Protein AF-A0A9N9BAH5-F1 (afdb_monomer_lite)

Structure (mmCIF, N/CA/C/O backbone):
data_AF-A0A9N9BAH5-F1
#
_entry.id   AF-A0A9N9BAH5-F1
#
loop_
_atom_site.group_PDB
_atom_site.id
_atom_site.type_symbol
_atom_site.label_atom_id
_atom_site.label_alt_id
_atom_site.label_comp_id
_atom_site.label_asym_id
_atom_site.label_entity_id
_atom_site.label_seq_id
_atom_site.pdbx_PDB_ins_code
_atom_site.Cartn_x
_atom_site.Cartn_y
_atom_site.Cartn_z
_atom_site.occupancy
_atom_site.B_iso_or_equiv
_atom_site.auth_seq_id
_atom_site.auth_comp_id
_atom_site.auth_asym_id
_atom_site.auth_atom_id
_atom_site.pdbx_PDB_model_num
ATOM 1 N N . MET A 1 1 ? 32.286 8.639 -42.125 1.00 46.50 1 MET A N 1
ATOM 2 C CA . MET A 1 1 ? 32.492 9.227 -40.780 1.00 46.50 1 MET A CA 1
ATOM 3 C C . MET A 1 1 ? 31.132 9.289 -40.067 1.00 46.50 1 MET A C 1
ATOM 5 O O . MET A 1 1 ? 30.867 10.228 -39.335 1.00 46.50 1 MET A O 1
ATOM 9 N N . ASP A 1 2 ? 30.278 8.267 -40.249 1.00 49.16 2 ASP A N 1
ATOM 10 C CA . ASP A 1 2 ? 28.808 8.408 -40.138 1.00 49.16 2 ASP A CA 1
ATOM 11 C C . ASP A 1 2 ? 28.156 7.455 -39.124 1.00 49.16 2 ASP A C 1
ATOM 13 O O . ASP A 1 2 ? 26.938 7.359 -39.051 1.00 49.16 2 ASP A O 1
ATOM 17 N N . ASN A 1 3 ? 28.950 6.750 -38.313 1.00 49.91 3 ASN A N 1
ATOM 18 C CA . ASN A 1 3 ? 28.416 5.784 -37.342 1.00 49.91 3 ASN A CA 1
ATOM 19 C C . ASN A 1 3 ? 27.921 6.426 -36.033 1.00 49.91 3 ASN A C 1
ATOM 21 O O . ASN A 1 3 ? 27.203 5.781 -35.276 1.00 49.91 3 ASN A O 1
ATOM 25 N N . ASN A 1 4 ? 28.291 7.678 -35.742 1.00 51.53 4 ASN A N 1
ATOM 26 C CA . ASN A 1 4 ? 27.942 8.322 -34.468 1.00 51.53 4 ASN A CA 1
ATOM 27 C C . ASN A 1 4 ? 26.564 9.001 -34.477 1.00 51.53 4 ASN A C 1
ATOM 29 O O . ASN A 1 4 ? 25.976 9.178 -33.412 1.00 51.53 4 ASN A O 1
ATOM 33 N N . THR A 1 5 ? 26.033 9.359 -35.646 1.00 51.12 5 THR A N 1
ATOM 34 C CA . THR A 1 5 ? 24.726 10.023 -35.812 1.00 51.12 5 THR A CA 1
ATOM 35 C C . THR A 1 5 ? 23.540 9.052 -35.756 1.00 51.12 5 THR A C 1
ATOM 37 O O . THR A 1 5 ? 22.449 9.439 -35.354 1.00 51.12 5 THR A O 1
ATOM 40 N N . ASP A 1 6 ? 23.745 7.776 -36.094 1.00 50.91 6 ASP A N 1
ATOM 41 C CA . ASP A 1 6 ? 22.677 6.759 -36.101 1.00 50.91 6 ASP A CA 1
ATOM 42 C C . ASP A 1 6 ? 22.466 6.110 -34.711 1.00 50.91 6 ASP A C 1
ATOM 44 O O . ASP A 1 6 ? 21.365 5.720 -34.319 1.00 50.91 6 ASP A O 1
ATOM 48 N N . VAL A 1 7 ? 23.528 6.061 -33.898 1.00 53.78 7 VAL A N 1
ATOM 49 C CA . VAL A 1 7 ? 23.472 5.612 -32.492 1.00 53.78 7 VAL A CA 1
ATOM 50 C C . VAL A 1 7 ? 22.849 6.684 -31.586 1.00 53.78 7 VAL A C 1
ATOM 52 O O . VAL A 1 7 ? 22.150 6.358 -30.625 1.00 53.78 7 VAL A O 1
ATOM 55 N N . THR A 1 8 ? 23.054 7.966 -31.902 1.00 51.06 8 THR A N 1
ATOM 56 C CA . THR A 1 8 ? 22.551 9.102 -31.108 1.00 51.06 8 THR A CA 1
ATOM 57 C C . THR A 1 8 ? 21.037 9.265 -31.210 1.00 51.06 8 THR A C 1
ATOM 59 O O . THR A 1 8 ? 20.391 9.400 -30.172 1.00 51.06 8 THR A O 1
ATOM 62 N N . ASN A 1 9 ? 20.463 9.152 -32.410 1.00 56.41 9 ASN A N 1
ATOM 63 C CA . ASN A 1 9 ? 19.010 9.238 -32.612 1.00 56.41 9 ASN A CA 1
ATOM 64 C C . ASN A 1 9 ? 18.263 8.071 -31.942 1.00 56.41 9 ASN A C 1
ATOM 66 O O . ASN A 1 9 ? 17.217 8.266 -31.323 1.00 56.41 9 ASN A O 1
ATOM 70 N N . ASN A 1 10 ? 18.855 6.871 -31.972 1.00 58.88 10 ASN A N 1
ATOM 71 C CA . ASN A 1 10 ? 18.321 5.714 -31.259 1.00 58.88 10 ASN A CA 1
ATOM 72 C C . ASN A 1 10 ? 18.328 5.936 -29.742 1.00 58.88 10 ASN A C 1
ATOM 74 O O . ASN A 1 10 ? 17.337 5.666 -29.080 1.00 58.88 10 ASN A O 1
ATOM 78 N N . CYS A 1 11 ? 19.390 6.480 -29.151 1.00 59.09 11 CYS A N 1
ATOM 79 C CA . CYS A 1 11 ? 19.415 6.655 -27.698 1.00 59.09 11 CYS A CA 1
ATOM 80 C C . CYS A 1 11 ? 18.365 7.675 -27.208 1.00 59.09 11 CYS A C 1
ATOM 82 O O . CYS A 1 11 ? 17.652 7.406 -26.241 1.00 59.09 11 CYS A O 1
ATOM 84 N N . THR A 1 12 ? 18.197 8.806 -27.906 1.00 57.16 12 THR A N 1
ATOM 85 C CA . THR A 1 12 ? 17.191 9.831 -27.570 1.00 57.16 12 THR A CA 1
ATOM 86 C C . THR A 1 12 ? 15.753 9.347 -27.741 1.00 57.16 12 THR A C 1
ATOM 88 O O . THR A 1 12 ? 14.925 9.605 -26.865 1.00 57.16 12 THR A O 1
ATOM 91 N N . ASP A 1 13 ? 15.452 8.603 -28.809 1.00 58.66 13 ASP A N 1
ATOM 92 C CA . ASP A 1 13 ? 14.108 8.059 -29.041 1.00 58.66 13 ASP A CA 1
ATOM 93 C C . ASP A 1 13 ? 13.777 6.931 -28.062 1.00 58.66 13 ASP A C 1
ATOM 95 O O . ASP A 1 13 ? 12.659 6.852 -27.546 1.00 58.66 13 ASP A O 1
ATOM 99 N N . TYR A 1 14 ? 14.767 6.106 -27.713 1.00 56.16 14 TYR A N 1
ATOM 100 C CA . TYR A 1 14 ? 14.603 5.045 -26.726 1.00 56.16 14 TYR A CA 1
ATOM 101 C C . TYR A 1 14 ? 14.417 5.627 -25.319 1.00 56.16 14 TYR A C 1
ATOM 103 O O . TYR A 1 14 ? 13.567 5.137 -24.574 1.00 56.16 14 TYR A O 1
ATOM 111 N N . LEU A 1 15 ? 15.144 6.691 -24.947 1.00 56.00 15 LEU A N 1
ATOM 112 C CA . LEU A 1 15 ? 14.960 7.359 -23.654 1.00 56.00 15 LEU A CA 1
ATOM 113 C C . LEU A 1 15 ? 13.613 8.087 -23.585 1.00 56.00 15 LEU A C 1
ATOM 115 O O . LEU A 1 15 ? 12.904 7.956 -22.593 1.00 56.00 15 LEU A O 1
ATOM 119 N N . SER A 1 16 ? 13.245 8.821 -24.638 1.00 55.84 16 SER A N 1
ATOM 120 C CA . SER A 1 16 ? 11.978 9.556 -24.754 1.00 55.84 16 SER A CA 1
ATOM 121 C C . SER A 1 16 ? 10.769 8.619 -24.651 1.00 55.84 16 SER A C 1
ATOM 123 O O . SER A 1 16 ? 9.869 8.835 -23.833 1.00 55.84 16 SER A O 1
ATOM 125 N N . SER A 1 17 ? 10.796 7.512 -25.400 1.00 56.16 17 SER A N 1
ATOM 126 C CA . SER A 1 17 ? 9.707 6.534 -25.452 1.00 56.16 17 SER A CA 1
ATOM 127 C C . SER A 1 17 ? 9.618 5.670 -24.185 1.00 56.16 17 SER A C 1
ATOM 129 O O . SER A 1 17 ? 8.518 5.394 -23.690 1.00 56.16 17 SER A O 1
ATOM 131 N N . ARG A 1 18 ? 10.763 5.296 -23.586 1.00 55.97 18 ARG A N 1
ATOM 132 C CA . ARG A 1 18 ? 10.817 4.552 -22.312 1.00 55.97 18 ARG A CA 1
ATOM 133 C C . ARG A 1 18 ? 10.395 5.404 -21.118 1.00 55.97 18 ARG A C 1
ATOM 135 O O . ARG A 1 18 ? 9.645 4.930 -20.267 1.00 55.97 18 ARG A O 1
ATOM 142 N N . LYS A 1 19 ? 10.829 6.666 -21.075 1.00 54.34 19 LYS A N 1
ATOM 143 C CA . LYS A 1 19 ? 10.516 7.617 -20.001 1.00 54.34 19 LYS A CA 1
ATOM 144 C C . LYS A 1 19 ? 9.048 8.033 -20.023 1.00 54.34 19 LYS A C 1
ATOM 146 O O . LYS A 1 19 ? 8.391 7.969 -18.993 1.00 54.34 19 LYS A O 1
ATOM 151 N N . SER A 1 20 ? 8.514 8.410 -21.186 1.00 51.53 20 SER A N 1
ATOM 152 C CA . SER A 1 20 ? 7.151 8.944 -21.283 1.00 51.53 20 SER A CA 1
ATOM 153 C C . SER A 1 20 ? 6.078 7.891 -21.003 1.00 51.53 20 SER A C 1
ATOM 155 O O . SER A 1 20 ? 5.186 8.142 -20.201 1.00 51.53 20 SER A O 1
ATOM 157 N N . SER A 1 21 ? 6.164 6.703 -21.611 1.00 48.31 21 SER A N 1
ATOM 158 C CA . SER A 1 21 ? 5.086 5.708 -21.517 1.00 48.31 21 SER A CA 1
ATOM 159 C C . SER A 1 21 ? 5.094 4.947 -20.189 1.00 48.31 21 SER A C 1
ATOM 161 O O . SER A 1 21 ? 4.032 4.707 -19.607 1.00 48.31 21 SER A O 1
ATOM 163 N N . LEU A 1 22 ? 6.281 4.603 -19.678 1.00 53.84 22 LEU A N 1
ATOM 164 C CA . LEU A 1 22 ? 6.383 3.783 -18.480 1.00 53.84 22 LEU A CA 1
ATOM 165 C C . LEU A 1 22 ? 6.219 4.582 -17.192 1.00 53.84 22 LEU A C 1
ATOM 167 O O . LEU A 1 22 ? 5.464 4.165 -16.317 1.00 53.84 22 LEU A O 1
ATOM 171 N N . GLN A 1 23 ? 6.886 5.735 -17.087 1.00 56.69 23 GLN A N 1
ATOM 172 C CA . GLN A 1 23 ? 6.781 6.553 -15.882 1.00 56.69 23 GLN A CA 1
ATOM 173 C C . GLN A 1 23 ? 5.373 7.121 -15.739 1.00 56.69 23 GLN A C 1
ATOM 175 O O . GLN A 1 23 ? 4.846 7.074 -14.640 1.00 56.69 23 GLN A O 1
ATOM 180 N N . MET A 1 24 ? 4.716 7.554 -16.825 1.00 55.59 24 MET A N 1
ATOM 181 C CA . MET A 1 24 ? 3.320 8.000 -16.730 1.00 55.59 24 MET A CA 1
ATOM 182 C C . MET A 1 24 ? 2.379 6.873 -16.321 1.00 55.59 24 MET A C 1
ATOM 184 O O . MET A 1 24 ? 1.530 7.092 -15.469 1.00 55.59 24 MET A O 1
ATOM 188 N N . SER A 1 25 ? 2.510 5.673 -16.891 1.00 59.28 25 SER A N 1
ATOM 189 C CA . SER A 1 25 ? 1.580 4.582 -16.568 1.00 59.28 25 SER A CA 1
ATOM 190 C C . SER A 1 25 ? 1.757 4.088 -15.131 1.00 59.28 25 SER A C 1
ATOM 192 O O . SER A 1 25 ? 0.768 3.858 -14.444 1.00 59.28 25 SER A O 1
ATOM 194 N N . ILE A 1 26 ? 3.000 3.966 -14.656 1.00 63.28 26 ILE A N 1
ATOM 195 C CA . ILE A 1 26 ? 3.287 3.565 -13.272 1.00 63.28 26 ILE A CA 1
ATOM 196 C C . ILE A 1 26 ? 2.857 4.669 -12.300 1.00 63.28 26 ILE A C 1
ATOM 198 O O . ILE A 1 26 ? 2.087 4.393 -11.386 1.00 63.28 26 ILE A O 1
ATOM 202 N N . PHE A 1 27 ? 3.232 5.924 -12.560 1.00 66.25 27 PHE A N 1
ATOM 203 C CA . PHE A 1 27 ? 2.865 7.066 -11.721 1.00 66.25 27 PHE A CA 1
ATOM 204 C C . PHE A 1 27 ? 1.348 7.270 -11.637 1.00 66.25 27 PHE A C 1
ATOM 206 O O . PHE A 1 27 ? 0.806 7.467 -10.554 1.00 66.25 27 PHE A O 1
ATOM 213 N N . VAL A 1 28 ? 0.629 7.187 -12.762 1.00 69.56 28 VAL A N 1
ATOM 214 C CA . VAL A 1 28 ? -0.837 7.320 -12.775 1.00 69.56 28 VAL A CA 1
ATOM 215 C C . VAL A 1 28 ? -1.487 6.204 -11.961 1.00 69.56 28 VAL A C 1
ATOM 217 O O . VAL A 1 28 ? -2.419 6.476 -11.206 1.00 69.56 28 VAL A O 1
ATOM 220 N N . MET A 1 29 ? -0.992 4.968 -12.069 1.00 67.44 29 MET A N 1
ATOM 221 C CA . MET A 1 29 ? -1.512 3.853 -11.277 1.00 67.44 29 MET A CA 1
ATOM 222 C C . MET A 1 29 ? -1.205 4.035 -9.787 1.00 67.44 29 MET A C 1
ATOM 224 O O . MET A 1 29 ? -2.100 3.857 -8.967 1.00 67.44 29 MET A O 1
ATOM 228 N N . GLU A 1 30 ? 0.009 4.449 -9.424 1.00 68.88 30 GLU A N 1
ATOM 229 C CA . GLU A 1 30 ? 0.393 4.737 -8.037 1.00 68.88 30 GLU A CA 1
ATOM 230 C C . GLU A 1 30 ? -0.453 5.858 -7.422 1.00 68.88 30 GLU A C 1
ATOM 232 O O . GLU A 1 30 ? -1.009 5.683 -6.338 1.00 68.88 30 GLU A O 1
ATOM 237 N N . VAL A 1 31 ? -0.636 6.976 -8.132 1.00 73.56 31 VAL A N 1
ATOM 238 C CA . VAL A 1 31 ? -1.501 8.086 -7.697 1.00 73.56 31 VAL A CA 1
ATOM 239 C C . VAL A 1 31 ? -2.949 7.623 -7.556 1.00 73.56 31 VAL A C 1
ATOM 241 O O . VAL A 1 31 ? -3.611 7.953 -6.573 1.00 73.56 31 VAL A O 1
ATOM 244 N N . PHE A 1 32 ? -3.449 6.823 -8.498 1.00 76.44 32 PHE A N 1
ATOM 245 C CA . PHE A 1 32 ? -4.795 6.261 -8.425 1.00 76.44 32 PHE A CA 1
ATOM 246 C C . PHE A 1 32 ? -4.972 5.349 -7.200 1.00 76.44 32 PHE A C 1
ATOM 248 O O . PHE A 1 32 ? -5.949 5.497 -6.462 1.00 76.44 32 PHE A O 1
ATOM 255 N N . PHE A 1 33 ? -4.012 4.459 -6.928 1.00 74.88 33 PHE A N 1
ATOM 256 C CA . PHE A 1 33 ? -4.024 3.612 -5.733 1.00 74.88 33 PHE A CA 1
ATOM 257 C C . PHE A 1 33 ? -3.939 4.430 -4.443 1.00 74.88 33 PHE A C 1
ATOM 259 O O . PHE A 1 33 ? -4.651 4.115 -3.491 1.00 74.88 33 PHE A O 1
ATOM 266 N N . LEU A 1 34 ? -3.141 5.501 -4.412 1.00 75.56 34 LEU A N 1
ATOM 267 C CA . LEU A 1 34 ? -3.076 6.416 -3.271 1.00 75.56 34 LEU A CA 1
ATOM 268 C C . LEU A 1 34 ? -4.413 7.129 -3.038 1.00 75.56 34 LEU A C 1
ATOM 270 O O . LEU A 1 34 ? -4.864 7.205 -1.899 1.00 75.56 34 LEU A O 1
ATOM 274 N 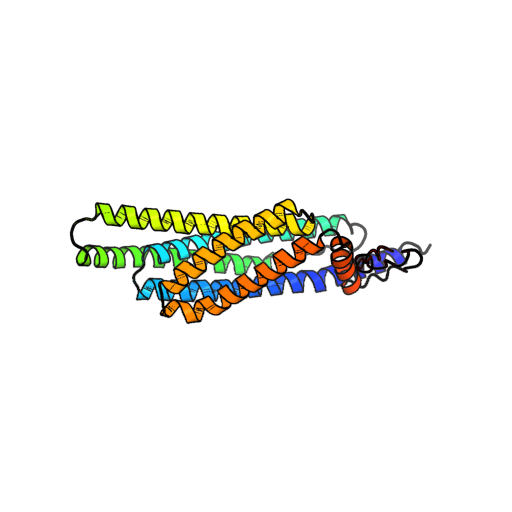N . ILE A 1 35 ? -5.087 7.600 -4.089 1.00 79.69 35 ILE A N 1
ATOM 275 C CA . ILE A 1 35 ? -6.412 8.231 -3.970 1.00 79.69 35 ILE A CA 1
ATOM 276 C C . ILE A 1 35 ? -7.438 7.235 -3.421 1.00 79.69 35 ILE A C 1
ATOM 278 O O . ILE A 1 35 ? -8.166 7.560 -2.482 1.00 79.69 35 ILE A O 1
ATOM 282 N N . LEU A 1 36 ? -7.480 6.015 -3.965 1.00 77.44 36 LEU A N 1
ATOM 283 C CA . LEU A 1 36 ? -8.353 4.959 -3.452 1.00 77.44 36 LEU A CA 1
ATOM 284 C C . LEU A 1 36 ? -8.047 4.666 -1.982 1.00 77.44 36 LEU A C 1
ATOM 286 O O . LEU A 1 36 ? -8.953 4.656 -1.156 1.00 77.44 36 LEU A O 1
ATOM 290 N N . TYR A 1 37 ? -6.773 4.515 -1.632 1.00 80.44 37 TYR A N 1
ATOM 291 C CA . TYR A 1 37 ? -6.341 4.292 -0.258 1.00 80.44 37 TYR A CA 1
ATOM 292 C C . TYR A 1 37 ? -6.782 5.415 0.695 1.00 80.44 37 TYR A C 1
ATOM 294 O O . TYR A 1 37 ? -7.258 5.137 1.793 1.00 80.44 37 TYR A O 1
ATOM 302 N N . GLN A 1 38 ? -6.721 6.679 0.276 1.00 83.19 38 GLN A N 1
ATOM 303 C CA . GLN A 1 38 ? -7.196 7.795 1.100 1.00 83.19 38 GLN A CA 1
ATOM 304 C C . GLN A 1 38 ? -8.720 7.773 1.289 1.00 83.19 38 GLN A C 1
ATOM 306 O O . GLN A 1 38 ? -9.217 7.991 2.396 1.00 83.19 38 GLN A O 1
ATOM 311 N N . ILE A 1 39 ? -9.481 7.433 0.242 1.00 78.50 39 ILE A N 1
ATOM 312 C CA . ILE A 1 39 ? -10.938 7.241 0.343 1.00 78.50 39 ILE A CA 1
ATOM 313 C C . ILE A 1 39 ? -11.259 6.077 1.291 1.00 78.50 39 ILE A C 1
ATOM 315 O O . ILE A 1 39 ? -12.190 6.177 2.096 1.00 78.50 39 ILE A O 1
ATOM 319 N N . PHE A 1 40 ? -10.492 4.983 1.233 1.00 79.75 40 PHE A N 1
ATOM 320 C CA . PHE A 1 40 ? -10.617 3.866 2.169 1.00 79.75 40 PHE A CA 1
ATOM 321 C C . PHE A 1 40 ? -10.456 4.336 3.613 1.00 79.75 40 PHE A C 1
ATOM 323 O O . PHE A 1 40 ? -11.342 4.138 4.444 1.00 79.75 40 PHE A O 1
ATOM 330 N N . GLN A 1 41 ? -9.323 4.974 3.904 1.00 82.56 41 GLN A N 1
ATOM 331 C CA . GLN A 1 41 ? -8.970 5.398 5.251 1.00 82.56 41 GLN A CA 1
ATOM 332 C C . GLN A 1 41 ? -9.955 6.418 5.803 1.00 82.56 41 GLN A C 1
ATOM 334 O O . GLN A 1 41 ? -10.280 6.360 6.986 1.00 82.56 41 GLN A O 1
ATOM 339 N N . PHE A 1 42 ? -10.473 7.315 4.962 1.00 81.25 42 PHE A N 1
ATOM 340 C CA . PHE A 1 42 ? -11.510 8.255 5.365 1.00 81.25 42 PHE A CA 1
ATOM 341 C C . PHE A 1 42 ? -12.796 7.536 5.796 1.00 81.25 42 PHE A C 1
ATOM 343 O O . PHE A 1 42 ? -13.328 7.813 6.871 1.00 81.25 42 PHE A O 1
ATOM 350 N N . ASN A 1 43 ? -13.263 6.557 5.015 1.00 77.31 43 ASN A N 1
ATOM 351 C CA . ASN A 1 43 ? -14.420 5.739 5.393 1.00 77.31 43 ASN A CA 1
ATOM 352 C C . ASN A 1 43 ? -14.157 4.933 6.673 1.00 77.31 43 ASN A C 1
ATOM 354 O O . ASN A 1 43 ? -15.026 4.849 7.544 1.00 77.31 43 ASN A O 1
ATOM 358 N N . PHE A 1 44 ? -12.948 4.384 6.814 1.00 78.69 44 PHE A N 1
ATOM 359 C CA . PHE A 1 44 ? -12.536 3.660 8.014 1.00 78.69 44 PHE A CA 1
ATOM 360 C C . PHE A 1 44 ? -12.533 4.570 9.248 1.00 78.69 44 PHE A C 1
ATOM 362 O O . PHE A 1 44 ? -13.045 4.191 10.301 1.00 78.69 44 PHE A O 1
ATOM 369 N N . ALA A 1 45 ? -12.042 5.802 9.099 1.00 81.88 45 ALA A N 1
ATOM 370 C CA . ALA A 1 45 ? -12.029 6.812 10.150 1.00 81.88 45 ALA A CA 1
ATOM 371 C C . ALA A 1 45 ? -13.446 7.225 10.559 1.00 81.88 45 ALA A C 1
ATOM 373 O O . ALA A 1 45 ? -13.736 7.287 11.752 1.00 81.88 45 ALA A O 1
ATOM 374 N N . LEU A 1 46 ? -14.351 7.449 9.600 1.00 78.50 46 LEU A N 1
ATOM 375 C CA . LEU A 1 46 ? -15.755 7.748 9.896 1.00 78.50 46 LEU A CA 1
ATOM 376 C C . LEU A 1 46 ? -16.421 6.610 10.674 1.00 78.50 46 LEU A C 1
ATOM 378 O O . LEU A 1 46 ? -17.065 6.862 11.691 1.00 78.50 46 LEU A O 1
ATOM 382 N N . ASN A 1 47 ? -16.220 5.362 10.246 1.00 76.75 47 ASN A N 1
ATOM 383 C CA . ASN A 1 47 ? -16.739 4.194 10.954 1.00 76.75 47 ASN A CA 1
ATOM 384 C C . ASN A 1 47 ? -16.182 4.095 12.384 1.00 76.75 47 ASN A C 1
ATOM 386 O O . ASN A 1 47 ? -16.932 3.820 13.322 1.00 76.75 47 ASN A O 1
ATOM 390 N N . ALA A 1 48 ? -14.887 4.358 12.561 1.00 79.31 48 ALA A N 1
ATOM 391 C CA . ALA A 1 48 ? -14.244 4.353 13.869 1.00 79.31 48 ALA A CA 1
ATOM 392 C C . ALA A 1 48 ? -14.784 5.463 14.786 1.00 79.31 48 ALA A C 1
ATOM 394 O O . ALA A 1 48 ? -15.001 5.227 15.973 1.00 79.31 48 ALA A O 1
ATOM 395 N N . ILE A 1 49 ? -15.055 6.655 14.245 1.00 80.94 49 ILE A N 1
ATOM 396 C CA . ILE A 1 49 ? -15.629 7.779 14.998 1.00 80.94 49 ILE A CA 1
ATOM 397 C C . ILE A 1 49 ? -17.077 7.482 15.406 1.00 80.94 49 ILE A C 1
ATOM 399 O O . ILE A 1 49 ? -17.420 7.648 16.577 1.00 80.94 49 ILE A O 1
ATOM 403 N N . VAL A 1 50 ? -17.918 7.020 14.473 1.00 76.94 50 VAL A N 1
ATOM 404 C CA . VAL A 1 50 ? -19.343 6.729 14.726 1.00 76.94 50 VAL A CA 1
ATOM 405 C C . VAL A 1 50 ? -19.503 5.633 15.777 1.00 76.94 50 VAL A C 1
ATOM 407 O O . VAL A 1 50 ? -20.280 5.790 16.718 1.00 76.94 50 VAL A O 1
ATOM 410 N N . ASN A 1 51 ? -18.727 4.555 15.657 1.00 72.31 51 ASN A N 1
ATOM 411 C CA . ASN A 1 51 ? -18.787 3.426 16.583 1.00 72.31 51 ASN A CA 1
ATOM 412 C C . ASN A 1 51 ? -17.875 3.585 17.810 1.00 72.31 51 ASN A C 1
ATOM 414 O O . ASN A 1 51 ? -17.823 2.694 18.654 1.00 72.31 51 ASN A O 1
ATOM 418 N N . GLN A 1 52 ? -17.173 4.717 17.932 1.00 79.00 52 GLN A N 1
ATOM 419 C CA . GLN A 1 52 ? -16.273 5.037 19.048 1.00 79.00 52 GLN A CA 1
ATOM 420 C C . GLN A 1 52 ? -15.123 4.022 19.231 1.00 79.00 52 GLN A C 1
ATOM 422 O O . GLN A 1 52 ? -14.643 3.798 20.343 1.00 79.00 52 GLN A O 1
ATOM 427 N N . TYR A 1 53 ? -14.640 3.425 18.138 1.00 79.00 53 TYR A N 1
ATOM 428 C CA . TYR A 1 53 ? -13.517 2.486 18.142 1.00 79.00 53 TYR A CA 1
ATOM 429 C C . TYR A 1 53 ? -12.172 3.223 18.190 1.00 79.00 53 TYR A C 1
ATOM 431 O O . TYR A 1 53 ? -11.525 3.455 17.168 1.00 79.00 53 TYR A O 1
ATOM 439 N N . VAL A 1 54 ? -11.716 3.557 19.400 1.00 79.69 54 VAL A N 1
ATOM 440 C CA . VAL A 1 54 ? -10.450 4.280 19.640 1.00 79.69 54 VAL A CA 1
ATOM 441 C C . VAL A 1 54 ? -9.239 3.562 19.027 1.00 79.69 54 VAL A C 1
ATOM 443 O O . VAL A 1 54 ? -8.404 4.198 18.386 1.00 79.69 54 VAL A O 1
ATOM 446 N N . THR A 1 55 ? -9.184 2.232 19.142 1.00 75.81 55 THR A N 1
ATOM 447 C CA . THR A 1 55 ? -8.136 1.385 18.548 1.00 75.81 55 THR A CA 1
ATOM 448 C C . THR A 1 55 ? -7.988 1.595 17.038 1.00 75.81 55 THR A C 1
ATOM 450 O O . THR A 1 55 ? -6.870 1.702 16.536 1.00 75.81 55 THR A O 1
ATOM 453 N N . GLN A 1 56 ? -9.103 1.709 16.309 1.00 80.06 56 GLN A N 1
ATOM 454 C CA . GLN A 1 56 ? -9.076 1.914 14.859 1.00 80.06 56 GLN A CA 1
ATOM 455 C C . GLN A 1 56 ? -8.554 3.311 14.501 1.00 80.06 56 GLN A C 1
ATOM 457 O O . GLN A 1 56 ? -7.771 3.443 13.565 1.00 80.06 56 GLN A O 1
ATOM 462 N N . ILE A 1 57 ? -8.912 4.341 15.275 1.00 84.31 57 ILE A N 1
ATOM 463 C CA . ILE A 1 57 ? -8.431 5.717 15.064 1.00 84.31 57 ILE A CA 1
ATOM 464 C C . ILE A 1 57 ? -6.902 5.788 15.206 1.00 84.31 57 ILE A C 1
ATOM 466 O O . ILE A 1 57 ? -6.229 6.378 14.359 1.00 84.31 57 ILE A O 1
ATOM 470 N N . ILE A 1 58 ? -6.344 5.151 16.242 1.00 84.56 58 ILE A N 1
ATOM 471 C CA . ILE A 1 58 ? -4.890 5.103 16.464 1.00 84.56 58 ILE A CA 1
ATOM 472 C C . ILE A 1 58 ? -4.196 4.356 15.319 1.00 84.56 58 ILE A C 1
ATOM 474 O O . ILE A 1 58 ? -3.201 4.844 14.784 1.00 84.56 58 ILE A O 1
ATOM 478 N N . ALA A 1 59 ? -4.742 3.212 14.894 1.00 84.06 59 ALA A N 1
ATOM 479 C CA . ALA A 1 59 ? -4.188 2.442 13.782 1.00 84.06 59 ALA A CA 1
ATOM 480 C C . ALA A 1 59 ? -4.146 3.257 12.475 1.00 84.06 59 ALA A C 1
ATOM 482 O O . ALA A 1 59 ? -3.129 3.251 11.783 1.00 84.06 59 ALA A O 1
ATOM 483 N N . ILE A 1 60 ? -5.201 4.019 12.159 1.00 87.44 60 ILE A N 1
ATOM 484 C CA . ILE A 1 60 ? -5.239 4.895 10.973 1.00 87.44 60 ILE A CA 1
ATOM 485 C C . ILE A 1 60 ? -4.150 5.967 11.042 1.00 87.44 60 ILE A C 1
ATOM 487 O O . ILE A 1 60 ? -3.460 6.206 10.051 1.00 87.44 60 ILE A O 1
ATOM 491 N N . ALA A 1 61 ? -3.970 6.602 12.203 1.00 90.06 61 ALA A N 1
ATOM 492 C CA . ALA A 1 61 ? -2.942 7.623 12.381 1.00 90.06 61 ALA A CA 1
ATOM 493 C C . ALA A 1 61 ? -1.528 7.059 12.167 1.00 90.06 61 ALA A C 1
ATOM 495 O O . ALA A 1 61 ? -0.721 7.673 11.468 1.00 90.06 61 ALA A O 1
ATOM 496 N N . VAL A 1 62 ? -1.247 5.867 12.704 1.00 88.69 62 VAL A N 1
ATOM 497 C CA . VAL A 1 62 ? 0.037 5.174 12.504 1.00 88.69 62 VAL A CA 1
ATOM 498 C C . VAL A 1 62 ? 0.250 4.827 11.030 1.00 88.69 62 VAL A C 1
ATOM 500 O O . VAL A 1 62 ? 1.318 5.106 10.487 1.00 88.69 62 VAL A O 1
ATOM 503 N N . MET A 1 63 ? -0.769 4.286 10.356 1.00 86.00 63 MET A N 1
ATOM 504 C CA . MET A 1 63 ? -0.690 3.942 8.932 1.00 86.00 63 MET A CA 1
ATOM 505 C C . MET A 1 63 ? -0.431 5.173 8.054 1.00 86.00 63 MET A C 1
ATOM 507 O O . MET A 1 63 ? 0.427 5.117 7.175 1.00 86.00 63 MET A O 1
ATOM 511 N N . ASN A 1 64 ? -1.085 6.306 8.332 1.00 88.81 64 ASN A N 1
ATOM 512 C CA . ASN A 1 64 ? -0.806 7.577 7.651 1.00 88.81 64 ASN A CA 1
ATOM 513 C C . ASN A 1 64 ? 0.637 8.048 7.851 1.00 88.81 64 ASN A C 1
ATOM 515 O O . ASN A 1 64 ? 1.262 8.537 6.909 1.00 88.81 64 ASN A O 1
ATOM 519 N N . GLY A 1 65 ? 1.188 7.856 9.051 1.00 89.31 65 GLY A N 1
ATOM 520 C CA . GLY A 1 65 ? 2.602 8.107 9.320 1.00 89.31 65 GLY A CA 1
ATOM 521 C C . GLY A 1 65 ? 3.521 7.237 8.458 1.00 89.31 65 GLY A C 1
ATOM 522 O O . GLY A 1 65 ? 4.417 7.762 7.801 1.00 89.31 65 GLY A O 1
ATOM 523 N N . ILE A 1 66 ? 3.270 5.925 8.401 1.00 88.38 66 ILE A N 1
ATOM 524 C CA . ILE A 1 66 ? 4.069 4.979 7.600 1.00 88.38 66 ILE A CA 1
ATOM 525 C C . ILE A 1 66 ? 4.014 5.334 6.110 1.00 88.38 66 ILE A C 1
ATOM 527 O O . ILE A 1 66 ? 5.056 5.388 5.460 1.00 88.38 66 ILE A O 1
ATOM 531 N N . VAL A 1 67 ? 2.826 5.621 5.570 1.00 85.50 67 VAL A N 1
ATOM 532 C CA . VAL A 1 67 ? 2.659 6.004 4.157 1.00 85.50 67 VAL A CA 1
ATOM 533 C C . VAL A 1 67 ? 3.393 7.308 3.852 1.00 85.50 67 VAL A C 1
ATOM 535 O O . VAL A 1 67 ? 4.079 7.405 2.835 1.00 85.50 67 VAL A O 1
ATOM 538 N N . SER A 1 68 ? 3.343 8.284 4.760 1.00 88.62 68 SER A N 1
ATOM 539 C CA . SER A 1 68 ? 4.116 9.515 4.598 1.00 88.62 68 SER A CA 1
ATOM 540 C C . SER A 1 68 ? 5.628 9.267 4.601 1.00 88.62 68 SER A C 1
ATOM 542 O O . SER A 1 68 ? 6.348 9.946 3.870 1.00 88.62 68 SER A O 1
ATOM 544 N N . LEU A 1 69 ? 6.122 8.315 5.401 1.00 88.62 69 LEU A N 1
ATOM 545 C CA . LEU A 1 69 ? 7.539 7.939 5.413 1.00 88.62 69 LEU A CA 1
ATOM 546 C C . LEU A 1 69 ? 7.940 7.184 4.141 1.00 88.62 69 LEU A C 1
ATOM 548 O O . LEU A 1 69 ? 9.034 7.398 3.621 1.00 88.62 69 LEU A O 1
ATOM 552 N N . TYR A 1 70 ? 7.047 6.349 3.605 1.00 84.38 70 TYR A N 1
ATOM 553 C CA . TYR A 1 70 ? 7.271 5.631 2.350 1.00 84.38 70 TYR A CA 1
ATOM 554 C C . TYR A 1 70 ? 7.523 6.585 1.171 1.00 84.38 70 TYR A C 1
ATOM 556 O O . TYR A 1 70 ? 8.358 6.295 0.315 1.00 84.38 70 TYR A O 1
ATOM 564 N N . GLY A 1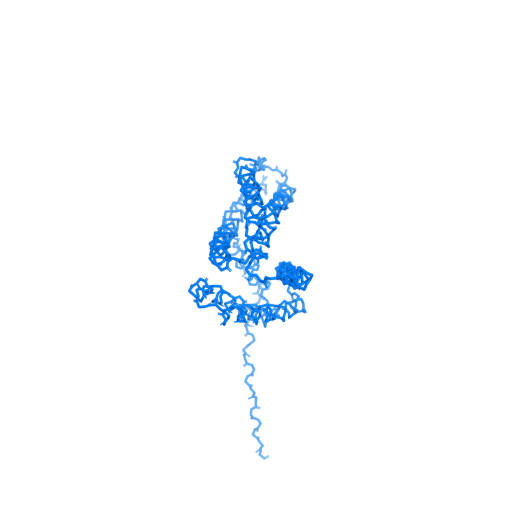 71 ? 6.911 7.775 1.179 1.00 84.12 71 GLY A N 1
ATOM 565 C CA . GLY A 1 71 ? 7.189 8.825 0.194 1.00 84.12 71 GLY A CA 1
ATOM 566 C C . GLY A 1 71 ? 8.673 9.216 0.091 1.00 84.12 71 GLY A C 1
ATOM 567 O O . GLY A 1 71 ? 9.165 9.480 -1.004 1.00 84.12 71 GLY A O 1
ATOM 568 N N . PHE A 1 72 ? 9.432 9.177 1.192 1.00 86.88 72 PHE A N 1
ATOM 569 C CA . PHE A 1 72 ? 10.877 9.446 1.154 1.00 86.88 72 PHE A CA 1
ATOM 570 C C . PHE A 1 72 ? 11.666 8.332 0.463 1.00 86.88 72 PHE A C 1
ATOM 572 O O . PHE A 1 72 ? 12.610 8.618 -0.274 1.00 86.88 72 PHE A O 1
ATOM 579 N N . ILE A 1 73 ? 11.279 7.072 0.682 1.00 86.69 73 ILE A N 1
ATOM 580 C CA . ILE A 1 73 ? 11.905 5.913 0.029 1.00 86.69 73 ILE A CA 1
ATOM 581 C C . ILE A 1 73 ? 11.709 6.015 -1.485 1.00 86.69 73 ILE A C 1
ATOM 583 O O . ILE A 1 73 ? 12.664 5.837 -2.239 1.00 86.69 73 ILE A O 1
ATOM 587 N N . HIS A 1 74 ? 10.507 6.403 -1.916 1.00 80.88 74 HIS A N 1
ATOM 588 C CA . HIS A 1 74 ? 10.183 6.581 -3.327 1.00 80.88 74 HIS A CA 1
ATOM 589 C C . HIS A 1 74 ? 11.093 7.612 -4.023 1.00 80.88 74 HIS A C 1
ATOM 591 O O . HIS A 1 74 ? 11.608 7.338 -5.104 1.00 80.88 74 HIS A O 1
ATOM 597 N N . ILE A 1 75 ? 11.399 8.754 -3.385 1.00 82.19 75 ILE A N 1
ATOM 598 C CA . ILE A 1 75 ? 12.362 9.729 -3.943 1.00 82.19 75 ILE A CA 1
ATOM 599 C C . ILE A 1 75 ? 13.734 9.080 -4.180 1.00 82.19 75 ILE A C 1
ATOM 601 O O . ILE A 1 75 ? 14.365 9.323 -5.210 1.00 82.19 75 ILE A O 1
ATOM 605 N N . VAL A 1 76 ? 14.223 8.282 -3.226 1.00 84.06 76 VAL A N 1
ATOM 606 C CA . VAL A 1 76 ? 15.542 7.639 -3.330 1.00 84.06 76 VAL A CA 1
ATOM 607 C C . VAL A 1 76 ? 15.568 6.627 -4.475 1.00 84.06 76 VAL A C 1
ATOM 609 O O . VAL A 1 76 ? 16.544 6.588 -5.226 1.00 84.06 76 VAL A O 1
ATOM 612 N N . GLU A 1 77 ? 14.502 5.844 -4.641 1.00 80.12 77 GLU A N 1
ATOM 613 C CA . GLU A 1 77 ? 14.375 4.887 -5.744 1.00 80.12 77 GLU A CA 1
ATOM 614 C C . GLU A 1 77 ? 14.329 5.590 -7.104 1.00 80.12 77 GLU A C 1
ATOM 616 O O . GLU A 1 77 ? 15.078 5.217 -8.009 1.00 80.12 77 GLU A O 1
ATOM 621 N N . VAL A 1 78 ? 13.539 6.662 -7.230 1.00 74.94 78 VAL A N 1
ATOM 622 C CA . VAL A 1 78 ? 13.481 7.472 -8.456 1.00 74.94 78 VAL A CA 1
ATOM 623 C C . VAL A 1 78 ? 14.845 8.080 -8.770 1.00 74.94 78 VAL A C 1
ATOM 625 O O . VAL A 1 78 ? 15.292 8.018 -9.915 1.00 74.94 78 VAL A O 1
ATOM 628 N N . LYS A 1 79 ? 15.543 8.623 -7.765 1.00 78.62 79 LYS A N 1
ATOM 629 C CA . LYS A 1 79 ? 16.882 9.193 -7.948 1.00 78.62 79 LYS A CA 1
ATOM 630 C C . LYS A 1 79 ? 17.865 8.145 -8.462 1.00 78.62 79 LYS A C 1
ATOM 632 O O . LYS A 1 79 ? 18.541 8.388 -9.455 1.00 78.62 79 LYS A O 1
ATOM 637 N N . ARG A 1 80 ? 17.899 6.968 -7.832 1.00 80.62 80 ARG A N 1
ATOM 638 C CA . ARG A 1 80 ? 18.766 5.864 -8.255 1.00 80.62 80 ARG A CA 1
ATOM 639 C C . ARG A 1 80 ? 18.477 5.438 -9.693 1.00 80.62 80 ARG A C 1
ATOM 641 O O . ARG A 1 80 ? 19.409 5.217 -10.457 1.00 80.62 80 ARG A O 1
ATOM 648 N N . LEU A 1 81 ? 17.201 5.363 -10.069 1.00 72.56 81 LEU A N 1
ATOM 649 C CA . LEU A 1 81 ? 16.798 5.013 -11.428 1.00 72.56 81 LEU A CA 1
ATOM 650 C C . LEU A 1 81 ? 17.260 6.064 -12.452 1.00 72.56 81 LEU A C 1
ATOM 652 O O . LEU A 1 81 ? 17.671 5.708 -13.559 1.00 72.56 81 LEU A O 1
ATOM 656 N N . VAL A 1 82 ? 17.202 7.353 -12.100 1.00 71.88 82 VAL A N 1
ATOM 657 C CA . VAL A 1 82 ? 17.719 8.428 -12.959 1.00 71.88 82 VAL A CA 1
ATOM 658 C C . VAL A 1 82 ? 19.239 8.351 -13.085 1.00 71.88 82 VAL A C 1
ATOM 660 O O . VAL A 1 82 ? 19.741 8.442 -14.203 1.00 71.88 82 VAL A O 1
ATOM 663 N N . ASP A 1 83 ? 19.955 8.146 -11.980 1.00 75.06 83 ASP A N 1
ATOM 664 C CA . ASP A 1 83 ? 21.418 8.045 -11.974 1.00 75.06 83 ASP A CA 1
ATOM 665 C C . ASP A 1 83 ? 21.887 6.856 -12.839 1.00 75.06 83 ASP A C 1
ATOM 667 O O . ASP A 1 83 ? 22.696 7.039 -13.747 1.00 75.06 83 ASP A O 1
ATOM 671 N N . GLU A 1 84 ? 21.275 5.673 -12.678 1.00 70.69 84 GLU A N 1
ATOM 672 C CA . GLU A 1 84 ? 21.544 4.491 -13.519 1.00 70.69 84 GLU A CA 1
ATOM 673 C C . GLU A 1 84 ? 21.253 4.754 -15.011 1.00 70.69 84 GLU A C 1
ATOM 675 O O . GLU A 1 84 ? 21.925 4.219 -15.893 1.00 70.69 84 GLU A O 1
ATOM 680 N N . THR A 1 85 ? 20.265 5.598 -15.318 1.00 66.06 85 THR A N 1
ATOM 681 C CA . THR A 1 85 ? 19.928 5.962 -16.703 1.00 66.06 85 THR A CA 1
ATOM 682 C C . THR A 1 85 ? 20.946 6.936 -17.307 1.00 66.06 85 THR A C 1
ATOM 684 O O . THR A 1 85 ? 21.300 6.802 -18.482 1.00 66.06 85 THR A O 1
ATOM 687 N N . ASN A 1 86 ? 21.428 7.899 -16.518 1.00 67.88 86 ASN A N 1
ATOM 688 C CA . ASN A 1 86 ? 22.445 8.865 -16.938 1.00 67.88 86 ASN A CA 1
ATOM 689 C C . ASN A 1 86 ? 23.789 8.178 -17.224 1.00 67.88 86 ASN A C 1
ATOM 691 O O . ASN A 1 86 ? 24.441 8.509 -18.216 1.00 67.88 86 ASN A O 1
ATOM 695 N N . ASP A 1 87 ? 24.158 7.174 -16.424 1.00 69.50 87 ASP A N 1
ATOM 696 C CA . ASP A 1 87 ? 25.390 6.405 -16.619 1.00 69.50 87 ASP A CA 1
ATOM 697 C C . ASP A 1 87 ? 25.396 5.629 -17.945 1.00 69.50 87 ASP A C 1
ATOM 699 O O . ASP A 1 87 ? 26.432 5.544 -18.599 1.00 69.50 87 ASP A O 1
ATOM 703 N N . ILE A 1 88 ? 24.246 5.115 -18.396 1.00 66.88 88 ILE A N 1
ATOM 704 C CA . ILE A 1 88 ? 24.131 4.364 -19.661 1.00 66.88 88 ILE A CA 1
ATOM 705 C C . ILE A 1 88 ? 24.240 5.286 -20.891 1.00 66.88 88 ILE A C 1
ATOM 707 O O . ILE A 1 88 ? 24.673 4.848 -21.957 1.00 66.88 88 ILE A O 1
ATOM 711 N N . CYS A 1 89 ? 23.866 6.563 -20.763 1.00 63.69 89 CYS A N 1
ATOM 712 C CA . CYS A 1 89 ? 23.738 7.506 -21.884 1.00 63.69 89 CYS A CA 1
ATOM 713 C C . CYS A 1 89 ? 24.785 8.632 -21.850 1.00 63.69 89 CYS A C 1
ATOM 715 O O . CYS A 1 89 ? 24.532 9.737 -22.337 1.00 63.69 89 CYS A O 1
ATOM 717 N N . THR A 1 90 ? 25.962 8.349 -21.288 1.00 55.72 90 THR A N 1
ATOM 718 C CA . THR A 1 90 ? 26.995 9.319 -20.878 1.00 55.72 90 THR A CA 1
ATOM 719 C C . THR A 1 90 ? 27.529 10.230 -21.989 1.00 55.72 90 THR A C 1
ATOM 721 O O . THR A 1 90 ? 28.230 11.194 -21.690 1.00 55.72 90 THR A O 1
ATOM 724 N N . SER A 1 91 ? 27.264 9.957 -23.271 1.00 49.91 91 SER A N 1
ATOM 725 C CA . SER A 1 91 ? 28.010 10.606 -24.349 1.00 49.91 91 SER A CA 1
ATOM 726 C C . SER A 1 91 ? 27.422 11.896 -24.916 1.00 49.91 91 SER A C 1
ATOM 728 O O . SER A 1 91 ? 28.198 12.594 -25.559 1.00 49.91 91 SER A O 1
ATOM 730 N N . GLN A 1 92 ? 26.140 12.262 -24.739 1.00 48.50 92 GLN A N 1
ATOM 731 C CA . GLN A 1 92 ? 25.670 13.527 -25.358 1.00 48.50 92 GLN A CA 1
ATOM 732 C C . GLN A 1 92 ? 24.299 14.103 -24.968 1.00 48.50 92 GLN A C 1
ATOM 734 O O . GLN A 1 92 ? 23.956 15.170 -25.479 1.00 48.50 92 GLN A O 1
ATOM 739 N N . ILE A 1 93 ? 23.509 13.481 -24.085 1.00 51.72 93 ILE A N 1
ATOM 740 C CA . ILE A 1 93 ? 22.227 14.077 -23.670 1.00 51.72 93 ILE A CA 1
ATOM 741 C C . ILE A 1 93 ? 22.482 14.979 -22.461 1.00 51.72 93 ILE A C 1
ATOM 743 O O . ILE A 1 93 ? 22.929 14.522 -21.412 1.00 51.72 93 ILE A O 1
ATOM 747 N N . THR A 1 94 ? 22.218 16.275 -22.631 1.00 46.56 94 THR A N 1
ATOM 748 C CA . THR A 1 94 ? 22.206 17.280 -21.565 1.00 46.56 94 THR A CA 1
ATOM 749 C C . THR A 1 94 ? 21.492 16.738 -20.333 1.00 46.56 94 THR A C 1
ATOM 751 O O . THR A 1 94 ? 20.336 16.334 -20.444 1.00 46.56 94 THR A O 1
ATOM 754 N N . ASN A 1 95 ? 22.200 16.731 -19.194 1.00 49.16 95 ASN A N 1
ATOM 755 C CA . ASN A 1 95 ? 21.734 16.377 -17.850 1.00 49.16 95 ASN A CA 1
ATOM 756 C C . ASN A 1 95 ? 20.208 16.290 -17.766 1.00 49.16 95 ASN A C 1
ATOM 758 O O . ASN A 1 95 ? 19.536 17.324 -17.702 1.00 49.16 95 ASN A O 1
ATOM 762 N N . LEU A 1 96 ? 19.655 15.072 -17.761 1.00 51.12 96 LEU A N 1
ATOM 763 C CA . LEU A 1 96 ? 18.283 14.891 -17.311 1.00 51.12 96 LEU A CA 1
ATOM 764 C C . LEU A 1 96 ? 18.266 15.385 -15.865 1.00 51.12 96 LEU A C 1
ATOM 766 O O . LEU A 1 96 ? 18.746 14.702 -14.967 1.00 51.12 96 LEU A O 1
ATOM 770 N N . THR A 1 97 ? 17.763 16.595 -15.651 1.00 55.16 97 THR A N 1
ATOM 771 C CA . THR A 1 97 ? 17.489 17.156 -14.334 1.00 55.16 97 THR A CA 1
ATOM 772 C C . THR A 1 97 ? 16.027 16.853 -14.029 1.00 55.16 97 THR A C 1
ATOM 774 O O . THR A 1 97 ? 15.140 17.646 -14.350 1.00 55.16 97 THR A O 1
ATOM 777 N N . PRO A 1 98 ? 15.703 15.658 -13.500 1.00 57.72 98 PRO A N 1
ATOM 778 C CA . PRO A 1 98 ? 14.346 15.397 -13.049 1.00 57.72 98 PRO A CA 1
ATOM 779 C C . PRO A 1 98 ? 13.976 16.446 -11.997 1.00 57.72 98 PRO A C 1
ATOM 781 O O . PRO A 1 98 ? 14.677 16.645 -11.005 1.00 57.72 98 PRO A O 1
ATOM 784 N N . ASN A 1 99 ? 12.863 17.138 -12.215 1.00 65.50 99 ASN A N 1
ATOM 785 C CA . ASN A 1 99 ? 12.391 18.169 -11.300 1.00 65.50 99 ASN A CA 1
ATOM 786 C C . ASN A 1 99 ? 11.605 17.551 -10.124 1.00 65.50 99 ASN A C 1
ATOM 788 O O . ASN A 1 99 ? 10.530 18.027 -9.766 1.00 65.50 99 ASN A O 1
ATOM 792 N N . TYR A 1 100 ? 12.133 16.470 -9.532 1.00 68.38 100 TYR A N 1
ATOM 793 C CA . TYR A 1 100 ? 11.522 15.791 -8.379 1.00 68.38 100 TYR A CA 1
ATOM 794 C C . TYR A 1 100 ? 11.470 16.712 -7.150 1.00 68.38 100 TYR A C 1
ATOM 796 O O . TYR A 1 100 ? 10.581 16.609 -6.310 1.00 68.38 100 TYR A O 1
ATOM 804 N N . VAL A 1 101 ? 12.390 17.681 -7.069 1.00 69.56 101 VAL A N 1
ATOM 805 C CA . VAL A 1 101 ? 12.433 18.674 -5.986 1.00 69.56 101 VAL A CA 1
ATOM 806 C C . VAL A 1 101 ? 11.236 19.625 -6.041 1.00 69.56 101 VAL A C 1
ATOM 808 O O . VAL A 1 101 ? 10.731 20.016 -4.994 1.00 69.56 101 VAL A O 1
ATOM 811 N N . SER A 1 102 ? 10.761 20.004 -7.231 1.00 73.50 102 SER A N 1
ATOM 812 C CA . SER A 1 102 ? 9.648 20.954 -7.344 1.00 73.50 102 SER A CA 1
ATOM 813 C C . SER A 1 102 ? 8.272 20.293 -7.305 1.00 73.50 102 SER A C 1
ATOM 815 O O . SER A 1 102 ? 7.306 20.991 -7.005 1.00 73.50 102 SER A O 1
ATOM 817 N N . LEU A 1 103 ? 8.161 19.003 -7.639 1.00 70.88 103 LEU A N 1
ATOM 818 C CA . LEU A 1 103 ? 6.868 18.317 -7.749 1.00 70.88 103 LEU A CA 1
ATOM 819 C C . LEU A 1 103 ? 6.615 17.341 -6.590 1.00 70.88 103 LEU A C 1
ATOM 821 O O . LEU A 1 103 ? 5.591 17.449 -5.917 1.00 70.88 103 LEU A O 1
ATOM 825 N N . ASP A 1 104 ? 7.559 16.440 -6.310 1.00 77.56 104 ASP A N 1
ATOM 826 C CA . ASP A 1 104 ? 7.342 15.328 -5.371 1.00 77.56 104 ASP A CA 1
ATOM 827 C C . ASP A 1 104 ? 7.570 15.753 -3.915 1.00 77.56 104 ASP A C 1
ATOM 829 O O . ASP A 1 104 ? 6.851 15.347 -2.999 1.00 77.56 104 ASP A O 1
ATOM 833 N N . LEU A 1 105 ? 8.558 16.621 -3.689 1.00 83.25 105 LEU A N 1
ATOM 834 C CA . LEU A 1 105 ? 8.932 17.071 -2.349 1.00 83.25 105 LEU A CA 1
ATOM 835 C C . LEU A 1 105 ? 7.825 17.894 -1.654 1.00 83.25 105 LEU A C 1
ATOM 837 O O . LEU A 1 105 ? 7.535 17.599 -0.492 1.00 83.25 105 LEU A O 1
ATOM 841 N N . PRO A 1 106 ? 7.132 18.849 -2.315 1.00 86.44 106 PRO A N 1
ATOM 842 C CA . PRO A 1 106 ? 5.980 19.525 -1.714 1.00 86.44 106 PRO A CA 1
ATOM 843 C C . PRO A 1 106 ? 4.850 18.563 -1.337 1.00 86.44 106 PRO A C 1
ATOM 845 O O . PRO A 1 106 ? 4.240 18.725 -0.280 1.00 86.44 106 PRO A O 1
ATOM 848 N N . PHE A 1 107 ? 4.595 17.542 -2.163 1.00 83.25 107 PHE A N 1
ATOM 849 C CA . PHE A 1 107 ? 3.567 16.538 -1.892 1.00 83.25 107 PHE A CA 1
ATOM 850 C C . PHE A 1 107 ? 3.888 15.726 -0.630 1.00 83.25 107 PHE A C 1
ATOM 852 O O . PHE A 1 107 ? 3.027 15.567 0.236 1.00 83.25 107 PHE A O 1
ATOM 859 N N . ILE A 1 108 ? 5.139 15.289 -0.467 1.00 87.56 108 ILE A N 1
ATOM 860 C CA . ILE A 1 108 ? 5.579 14.530 0.715 1.00 87.56 108 ILE A CA 1
ATOM 861 C C . ILE A 1 108 ? 5.538 15.388 1.981 1.00 87.56 108 ILE A C 1
ATOM 863 O O . ILE A 1 108 ? 5.056 14.924 3.013 1.00 87.56 108 ILE A O 1
ATOM 867 N N . ILE A 1 109 ? 5.975 16.650 1.911 1.00 90.06 109 ILE A N 1
ATOM 868 C CA . ILE A 1 109 ? 5.883 17.580 3.049 1.00 90.06 109 ILE A CA 1
ATOM 869 C C . ILE A 1 109 ? 4.420 17.791 3.447 1.00 90.06 109 ILE A C 1
ATOM 871 O O . ILE A 1 109 ? 4.084 17.733 4.631 1.00 90.06 109 ILE A O 1
ATOM 875 N N . CYS A 1 110 ? 3.539 17.995 2.467 1.00 89.25 110 CYS A N 1
ATOM 876 C CA . CYS A 1 110 ? 2.112 18.169 2.706 1.00 89.25 110 CYS A CA 1
ATOM 877 C C . CYS A 1 110 ? 1.500 16.916 3.355 1.00 89.25 110 CYS A C 1
ATOM 879 O O . CYS A 1 110 ? 0.822 17.017 4.379 1.00 89.25 110 CYS A O 1
ATOM 881 N N . SER A 1 111 ? 1.822 15.727 2.834 1.00 87.38 111 SER A N 1
ATOM 882 C CA . SER A 1 111 ? 1.418 14.441 3.413 1.00 87.38 111 SER A CA 1
ATOM 883 C C . SER A 1 111 ? 1.903 14.278 4.857 1.00 87.38 111 SER A C 1
ATOM 885 O O . SER A 1 111 ? 1.147 13.814 5.709 1.00 87.38 111 SER A O 1
ATOM 887 N N . LEU A 1 112 ? 3.132 14.700 5.164 1.00 91.44 112 LEU A N 1
ATOM 888 C CA . LEU A 1 112 ? 3.695 14.617 6.511 1.00 91.44 112 LEU A CA 1
ATOM 889 C C . LEU A 1 112 ? 2.966 15.542 7.489 1.00 91.44 112 LEU A C 1
ATOM 891 O O . LEU A 1 112 ? 2.655 15.138 8.611 1.00 91.44 112 LEU A O 1
ATOM 895 N N . MET A 1 113 ? 2.641 16.763 7.059 1.00 92.94 113 MET A N 1
ATOM 896 C CA . MET A 1 113 ? 1.837 17.695 7.854 1.00 92.94 113 MET A CA 1
ATOM 897 C C . MET A 1 113 ? 0.441 17.133 8.134 1.00 92.94 113 MET A C 1
ATOM 899 O O . MET A 1 113 ? -0.029 17.203 9.271 1.00 92.94 113 MET A O 1
ATOM 903 N N . PHE A 1 114 ? -0.207 16.533 7.132 1.00 88.94 114 PHE A N 1
ATOM 904 C CA . PHE A 1 114 ? -1.503 15.880 7.316 1.00 88.94 114 PHE A CA 1
ATOM 905 C C . PHE A 1 114 ? -1.420 14.667 8.244 1.00 88.94 114 PHE A C 1
ATOM 907 O O . PHE A 1 114 ? -2.278 14.517 9.113 1.00 88.94 114 PHE A O 1
ATOM 914 N N . ALA A 1 115 ? -0.380 13.839 8.128 1.00 91.38 115 ALA A N 1
ATOM 915 C CA . ALA A 1 115 ? -0.157 12.716 9.033 1.00 91.38 115 ALA A CA 1
ATOM 916 C C . ALA A 1 115 ? 0.041 13.188 10.485 1.00 91.38 115 ALA A C 1
ATOM 918 O O . ALA A 1 115 ? -0.556 12.622 11.400 1.00 91.38 115 ALA A O 1
ATOM 919 N N . ALA A 1 116 ? 0.802 14.266 10.702 1.00 93.19 116 ALA A N 1
ATOM 920 C CA . ALA A 1 116 ? 0.988 14.864 12.024 1.00 93.19 116 ALA A CA 1
ATOM 921 C C . ALA A 1 116 ? -0.320 15.441 12.594 1.00 93.19 116 ALA A C 1
ATOM 923 O O . ALA A 1 116 ? -0.649 15.195 13.756 1.00 93.19 116 ALA A O 1
ATOM 924 N N . ALA A 1 117 ? -1.101 16.156 11.776 1.00 91.69 117 ALA A N 1
ATOM 925 C CA . ALA A 1 117 ? -2.411 16.671 12.171 1.00 91.69 117 ALA A CA 1
ATOM 926 C C . ALA A 1 117 ? -3.377 15.532 1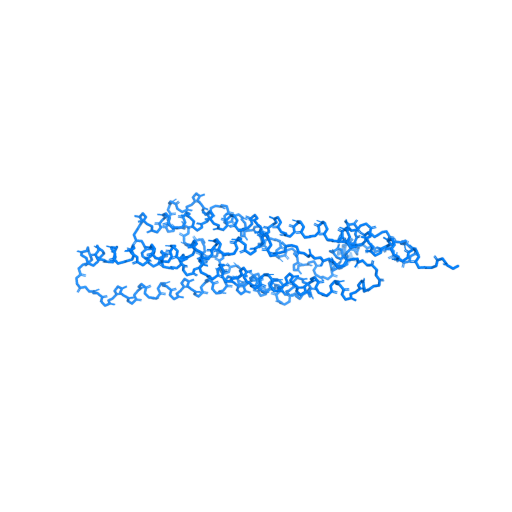2.536 1.00 91.69 117 ALA A C 1
ATOM 928 O O . ALA A 1 117 ? -4.029 15.582 13.578 1.00 91.69 117 ALA A O 1
ATOM 929 N N . MET A 1 118 ? -3.417 14.470 11.727 1.00 88.12 118 MET A N 1
ATOM 930 C CA . MET A 1 118 ? -4.201 13.265 12.009 1.00 88.12 118 MET A CA 1
ATOM 931 C C . MET A 1 118 ? -3.747 12.571 13.293 1.00 88.12 118 MET A C 1
ATOM 933 O O . MET A 1 118 ? -4.594 12.158 14.079 1.00 88.12 118 MET A O 1
ATOM 937 N N . GLY A 1 119 ? -2.440 12.489 13.549 1.00 90.19 119 GLY A N 1
ATOM 938 C CA . GLY A 1 119 ? -1.895 11.969 14.804 1.00 90.19 119 GLY A CA 1
ATOM 939 C C . GLY A 1 119 ? -2.326 12.792 16.019 1.00 90.19 119 GLY A C 1
ATOM 940 O O . GLY A 1 119 ? -2.762 12.231 17.024 1.00 90.19 119 GLY A O 1
ATOM 941 N N . TYR A 1 120 ? -2.290 14.122 15.911 1.00 92.75 120 TYR A N 1
ATOM 942 C CA . TYR A 1 120 ? -2.778 15.017 16.961 1.00 92.75 120 TYR A CA 1
ATOM 943 C C . TYR A 1 120 ? -4.281 14.842 17.216 1.00 92.75 120 TYR A C 1
ATOM 945 O O . TYR A 1 120 ? -4.706 14.726 18.369 1.00 92.75 120 TYR A O 1
ATOM 953 N N . PHE A 1 121 ? -5.095 14.781 16.157 1.00 87.06 121 PHE A N 1
ATOM 954 C CA . PHE A 1 121 ? -6.527 14.528 16.296 1.00 87.06 121 PHE A CA 1
ATOM 955 C C . PHE A 1 121 ? -6.801 13.152 16.894 1.00 87.06 121 PHE A C 1
ATOM 957 O O . PHE A 1 121 ? -7.624 13.058 17.799 1.00 87.06 121 PHE A O 1
ATOM 964 N N . ALA A 1 122 ? -6.083 12.111 16.469 1.00 88.25 122 ALA A N 1
ATOM 965 C CA . ALA A 1 122 ? -6.202 10.772 17.031 1.00 88.25 122 ALA A CA 1
ATOM 966 C C . ALA A 1 122 ? -5.903 10.757 18.534 1.00 88.25 122 ALA A C 1
ATOM 968 O O . ALA A 1 122 ? -6.699 10.206 19.287 1.00 88.25 122 ALA A O 1
ATOM 969 N N . TYR A 1 123 ? -4.835 11.431 18.976 1.00 88.06 123 TYR A N 1
ATOM 970 C CA . TYR A 1 123 ? -4.497 11.582 20.395 1.00 88.06 123 TYR A CA 1
ATOM 971 C C . TYR A 1 123 ? -5.581 12.334 21.185 1.00 88.06 123 TYR A C 1
ATOM 973 O O . TYR A 1 123 ? -5.985 11.930 22.277 1.00 88.06 123 TYR A O 1
ATOM 981 N N . LYS A 1 124 ? -6.093 13.441 20.635 1.00 89.00 124 LYS A N 1
ATOM 982 C CA . LYS A 1 124 ? -7.134 14.227 21.308 1.00 89.00 124 LYS A CA 1
ATOM 983 C C . LYS A 1 124 ? -8.452 13.452 21.401 1.00 89.00 124 LYS A C 1
ATOM 985 O O . LYS A 1 124 ? -9.055 13.403 22.471 1.00 89.00 124 LYS A O 1
ATOM 990 N N . LEU A 1 125 ? -8.884 12.823 20.306 1.00 84.12 125 LEU A N 1
ATOM 991 C CA . LEU A 1 125 ? -10.087 11.990 20.276 1.00 84.12 125 LEU A CA 1
ATOM 992 C C . LEU A 1 125 ? -9.941 10.749 21.155 1.00 84.12 125 LEU A C 1
ATOM 994 O O . LEU A 1 125 ? -10.908 10.395 21.822 1.00 84.12 125 LEU A O 1
ATOM 998 N N . SER A 1 126 ? -8.768 10.107 21.197 1.00 81.62 126 SER A N 1
ATOM 999 C CA . SER A 1 126 ? -8.557 8.938 22.054 1.00 81.62 126 SER A CA 1
ATOM 1000 C C . SER A 1 126 ? -8.732 9.292 23.522 1.00 81.62 126 SER A C 1
ATOM 1002 O O . SER A 1 126 ? -9.401 8.551 24.229 1.00 81.62 126 SER A O 1
ATOM 1004 N N . ASN A 1 127 ? -8.228 10.444 23.969 1.00 81.56 127 ASN A N 1
ATOM 1005 C CA . ASN A 1 127 ? -8.373 10.870 25.362 1.00 81.56 127 ASN A CA 1
ATOM 1006 C C . ASN A 1 127 ? -9.836 11.186 25.726 1.00 81.56 127 ASN A C 1
ATOM 1008 O O . ASN A 1 127 ? -10.327 10.750 26.768 1.00 81.56 127 ASN A O 1
ATOM 1012 N N . GLU A 1 128 ? -10.557 11.891 24.851 1.00 83.81 128 GLU A N 1
ATOM 1013 C CA . GLU A 1 128 ? -11.968 12.252 25.065 1.00 83.81 128 GLU A CA 1
ATOM 1014 C C . GLU A 1 128 ? -12.907 11.035 25.002 1.00 83.81 128 GLU A C 1
ATOM 1016 O O . GLU A 1 128 ? -13.846 10.905 25.793 1.00 83.81 128 GLU A O 1
ATOM 1021 N N . LEU A 1 129 ? -12.662 10.117 24.063 1.00 74.31 129 LEU A N 1
ATOM 1022 C CA . LEU A 1 129 ? -13.457 8.900 23.899 1.00 74.31 129 LEU A CA 1
ATOM 1023 C C . LEU A 1 129 ? -13.137 7.870 24.980 1.00 74.31 129 LEU A C 1
ATOM 1025 O O . LEU A 1 129 ? -14.071 7.285 25.524 1.00 74.31 129 LEU A O 1
ATOM 1029 N N . ALA A 1 130 ? -11.866 7.699 25.356 1.00 65.69 130 ALA A N 1
ATOM 1030 C CA . ALA A 1 130 ? -11.484 6.837 26.471 1.00 65.69 130 ALA A CA 1
ATOM 1031 C C . ALA A 1 130 ? -12.203 7.280 27.750 1.00 65.69 130 ALA A C 1
ATOM 1033 O O . ALA A 1 130 ? -12.856 6.467 28.397 1.00 65.69 130 ALA A O 1
ATOM 1034 N N . GLY A 1 131 ? -12.223 8.586 28.049 1.00 67.00 131 GLY A N 1
ATOM 1035 C CA . GLY A 1 131 ? -12.955 9.129 29.198 1.00 67.00 131 GLY A CA 1
ATOM 1036 C C . GLY A 1 131 ? -14.461 8.812 29.205 1.00 67.00 131 GLY A C 1
ATOM 1037 O O . GLY A 1 131 ? -15.042 8.588 30.269 1.00 67.00 131 GLY A O 1
ATOM 1038 N N . LYS A 1 132 ? -15.110 8.757 28.033 1.00 68.19 132 LYS A N 1
ATOM 1039 C CA . LYS A 1 132 ? -16.534 8.385 27.901 1.00 68.19 132 LYS A CA 1
ATOM 1040 C C . LYS A 1 132 ? -16.763 6.877 27.999 1.00 68.19 132 LYS A C 1
ATOM 1042 O O . LYS A 1 132 ? -17.746 6.457 28.608 1.00 68.19 132 LYS A O 1
ATOM 1047 N N . ILE A 1 133 ? -15.861 6.076 27.439 1.00 63.16 133 ILE A N 1
ATOM 1048 C CA . ILE A 1 133 ? -15.891 4.610 27.497 1.00 63.16 133 ILE A CA 1
ATOM 1049 C C . ILE A 1 133 ? -15.684 4.132 28.943 1.00 63.16 133 ILE A C 1
ATOM 1051 O O . ILE A 1 133 ? -16.484 3.332 29.430 1.00 63.16 133 ILE A O 1
ATOM 1055 N N . TYR A 1 134 ? -14.721 4.718 29.669 1.00 57.47 134 TYR A N 1
ATOM 1056 C CA . TYR A 1 134 ? -14.460 4.429 31.086 1.00 57.47 134 TYR A CA 1
ATOM 1057 C C . TYR A 1 134 ? -15.687 4.653 31.977 1.00 57.47 134 TYR A C 1
ATOM 1059 O O . TYR A 1 134 ? -15.929 3.892 32.910 1.00 57.47 134 TYR A O 1
ATOM 1067 N N . LYS A 1 135 ? -16.507 5.667 31.676 1.00 64.38 135 LYS A N 1
ATOM 1068 C CA . LYS A 1 135 ? -17.748 5.930 32.422 1.00 64.38 135 LYS A CA 1
ATOM 1069 C C . LYS A 1 135 ? -18.895 4.981 32.064 1.00 64.38 135 LYS A C 1
ATOM 1071 O O . LYS A 1 135 ? -19.801 4.819 32.874 1.00 64.38 135 LYS A O 1
ATOM 1076 N N . LYS A 1 136 ? -18.891 4.387 30.866 1.00 65.31 136 LYS A N 1
ATOM 1077 C CA . LYS A 1 136 ? -20.003 3.574 30.343 1.00 65.31 136 LYS A CA 1
ATOM 1078 C C . LYS A 1 136 ? -19.882 2.083 30.677 1.00 65.31 136 LYS A C 1
ATOM 1080 O O . LYS A 1 136 ? -20.907 1.419 30.771 1.00 65.31 136 LYS A O 1
ATOM 1085 N N . ILE A 1 137 ? -18.664 1.563 30.839 1.00 58.97 137 ILE A N 1
ATOM 1086 C CA . ILE A 1 137 ? -18.407 0.116 30.992 1.00 58.97 137 ILE A CA 1
ATOM 1087 C C . ILE A 1 137 ? -18.342 -0.338 32.459 1.00 58.97 137 ILE A C 1
ATOM 1089 O O . ILE A 1 137 ? -18.577 -1.507 32.745 1.00 58.97 137 ILE A O 1
ATOM 1093 N N . GLY A 1 138 ? -18.144 0.576 33.410 1.00 56.53 138 GLY A N 1
ATOM 1094 C CA . GLY A 1 138 ? -17.971 0.196 34.813 1.00 56.53 138 GLY A CA 1
ATOM 1095 C C . GLY A 1 138 ? -16.559 -0.328 35.092 1.00 56.53 138 GLY A C 1
ATOM 1096 O O . GLY A 1 138 ? -15.821 -0.709 34.191 1.00 56.53 138 GLY A O 1
ATOM 1097 N N . SER A 1 139 ? -16.167 -0.244 36.362 1.00 49.47 139 SER A N 1
ATOM 1098 C CA . SER A 1 139 ? -14.798 -0.310 36.891 1.00 49.47 139 SER A CA 1
ATOM 1099 C C . SER A 1 139 ? -14.099 -1.677 36.760 1.00 49.47 139 SER A C 1
ATOM 1101 O O . SER A 1 139 ? -13.699 -2.254 37.767 1.00 49.47 139 SER A O 1
ATOM 1103 N N . ASP A 1 140 ? -13.886 -2.184 35.549 1.00 63.72 140 ASP A N 1
ATOM 1104 C CA . ASP A 1 140 ? -12.803 -3.143 35.295 1.00 63.72 140 ASP A CA 1
ATOM 1105 C C . ASP A 1 140 ? -11.931 -2.658 34.131 1.00 63.72 140 ASP A C 1
ATOM 1107 O O . ASP A 1 140 ? -12.020 -3.083 32.980 1.00 63.72 140 ASP A O 1
ATOM 1111 N N . VAL A 1 141 ? -11.111 -1.661 34.466 1.00 60.81 141 VAL A N 1
ATOM 1112 C CA . VAL A 1 141 ? -10.193 -0.953 33.560 1.00 60.81 141 VAL A CA 1
ATOM 1113 C C . VAL A 1 141 ? -9.116 -1.902 33.019 1.00 60.81 141 VAL A C 1
ATOM 1115 O O . VAL A 1 141 ? -8.619 -1.718 31.911 1.00 60.81 141 VAL A O 1
ATOM 1118 N N . THR A 1 142 ? -8.784 -2.946 33.777 1.00 65.00 142 THR A N 1
ATOM 1119 C CA . THR A 1 142 ? -7.716 -3.896 33.463 1.00 65.00 142 THR A CA 1
ATOM 1120 C C . THR A 1 142 ? -8.058 -4.799 32.280 1.00 65.00 142 THR A C 1
ATOM 1122 O O . THR A 1 142 ? -7.259 -4.920 31.356 1.00 65.00 142 THR A O 1
ATOM 1125 N N . MET A 1 143 ? -9.269 -5.363 32.233 1.00 59.97 143 MET A N 1
ATOM 1126 C CA . MET A 1 143 ? -9.643 -6.293 31.159 1.00 59.97 143 MET A CA 1
ATOM 1127 C C . MET A 1 143 ? -9.828 -5.593 29.799 1.00 59.97 143 MET A C 1
ATOM 1129 O O . MET A 1 143 ? -9.587 -6.186 28.745 1.00 59.97 143 MET A O 1
ATOM 1133 N N . GLN A 1 144 ? -10.228 -4.318 29.798 1.00 60.28 144 GLN A N 1
ATOM 1134 C CA . GLN A 1 144 ? -10.464 -3.561 28.568 1.00 60.28 144 GLN A CA 1
ATOM 1135 C C . GLN A 1 144 ? -9.174 -3.036 27.919 1.00 60.28 144 GLN A C 1
ATOM 1137 O O . GLN A 1 144 ? -9.068 -3.024 26.685 1.00 60.28 144 GLN A O 1
ATOM 1142 N N . ASP A 1 145 ? -8.201 -2.619 28.730 1.00 66.31 145 ASP A N 1
ATOM 1143 C CA . ASP A 1 145 ? -6.884 -2.193 28.252 1.00 66.31 145 ASP A CA 1
ATOM 1144 C C . ASP A 1 145 ? -6.171 -3.347 27.536 1.00 66.31 145 ASP A C 1
ATOM 1146 O O . ASP A 1 145 ? -5.628 -3.157 26.445 1.00 66.31 145 ASP A O 1
ATOM 1150 N N . ASP A 1 146 ? -6.250 -4.558 28.088 1.00 70.75 146 ASP A N 1
ATOM 1151 C CA . ASP A 1 146 ? -5.618 -5.741 27.507 1.00 70.75 146 ASP A CA 1
ATOM 1152 C C . ASP A 1 146 ? -6.274 -6.154 26.184 1.00 70.75 146 ASP A C 1
ATOM 1154 O O . ASP A 1 146 ? -5.579 -6.361 25.188 1.00 70.75 146 ASP A O 1
ATOM 1158 N N . VAL A 1 147 ? -7.610 -6.183 26.117 1.00 68.75 147 VAL A N 1
ATOM 1159 C CA . VAL A 1 147 ? -8.334 -6.498 24.871 1.00 68.75 147 VAL A CA 1
ATOM 1160 C C . VAL A 1 147 ? -8.048 -5.456 23.785 1.00 68.75 147 VAL A C 1
ATOM 1162 O O . VAL A 1 147 ? -7.800 -5.814 22.632 1.00 68.75 147 VAL A O 1
ATOM 1165 N N . SER A 1 148 ? -8.017 -4.170 24.143 1.00 67.94 148 SER A N 1
ATOM 1166 C CA . SER A 1 148 ? -7.733 -3.089 23.191 1.00 67.94 148 SER A CA 1
ATOM 1167 C C . SER A 1 148 ? -6.299 -3.161 22.663 1.00 67.94 148 SER A C 1
ATOM 1169 O O . SER A 1 148 ? -6.084 -3.000 21.461 1.00 67.94 148 SER A O 1
ATOM 1171 N N . ARG A 1 149 ? -5.322 -3.459 23.532 1.00 72.31 149 ARG A N 1
ATOM 1172 C CA . ARG A 1 149 ? -3.919 -3.677 23.143 1.00 72.31 149 ARG A CA 1
ATOM 1173 C C . ARG A 1 149 ? -3.769 -4.891 22.234 1.00 72.31 149 ARG A C 1
ATOM 1175 O O . ARG A 1 149 ? -3.089 -4.790 21.218 1.00 72.31 149 ARG A O 1
ATOM 1182 N N . ILE A 1 150 ? -4.431 -6.004 22.550 1.00 78.06 150 ILE A N 1
ATOM 1183 C CA . ILE A 1 150 ? -4.418 -7.215 21.719 1.00 78.06 150 ILE A CA 1
ATOM 1184 C C . ILE A 1 150 ? -4.994 -6.918 20.330 1.00 78.06 150 ILE A C 1
ATOM 1186 O O . ILE A 1 150 ? -4.377 -7.274 19.330 1.00 78.06 150 ILE A O 1
ATOM 1190 N N . LEU A 1 151 ? -6.116 -6.197 20.244 1.00 71.38 151 LEU A N 1
ATOM 1191 C CA . LEU A 1 151 ? -6.703 -5.777 18.967 1.00 71.38 151 LEU A CA 1
ATOM 1192 C C . LEU A 1 151 ? -5.762 -4.874 18.155 1.00 71.38 151 LEU A C 1
ATOM 1194 O O . LEU A 1 151 ? -5.637 -5.074 16.949 1.00 71.38 151 LEU A O 1
ATOM 1198 N N . ILE A 1 152 ? -5.061 -3.926 18.792 1.00 74.06 152 ILE A N 1
ATOM 1199 C CA . ILE A 1 152 ? -4.040 -3.101 18.116 1.00 74.06 152 ILE A CA 1
ATOM 1200 C C . ILE A 1 152 ? -2.917 -3.985 17.570 1.00 74.06 152 ILE A C 1
ATOM 1202 O O . ILE A 1 152 ? -2.524 -3.828 16.416 1.00 74.06 152 ILE A O 1
ATOM 1206 N N . ILE A 1 153 ? -2.403 -4.913 18.380 1.00 79.50 153 ILE A N 1
ATOM 1207 C CA . ILE A 1 153 ? -1.311 -5.810 17.983 1.00 79.50 153 ILE A CA 1
ATOM 1208 C C . ILE A 1 153 ? -1.737 -6.676 16.795 1.00 79.50 153 ILE A C 1
ATOM 1210 O O . ILE A 1 153 ? -0.985 -6.786 15.829 1.00 79.50 153 ILE A O 1
ATOM 1214 N N . ILE A 1 154 ? -2.947 -7.238 16.829 1.00 80.38 154 ILE A N 1
ATOM 1215 C CA . ILE A 1 154 ? -3.503 -8.037 15.731 1.00 80.38 154 ILE A CA 1
ATOM 1216 C C . ILE A 1 154 ? -3.644 -7.183 14.464 1.00 80.38 154 ILE A C 1
ATOM 1218 O O . ILE A 1 154 ? -3.180 -7.586 13.398 1.00 80.38 154 ILE A O 1
ATOM 1222 N N . GLN A 1 155 ? -4.210 -5.978 14.571 1.00 75.69 155 GLN A N 1
ATOM 1223 C CA . GLN A 1 155 ? -4.373 -5.080 13.425 1.00 75.69 155 GLN A CA 1
ATOM 1224 C C . GLN A 1 155 ? -3.018 -4.685 12.814 1.00 75.69 155 GLN A C 1
ATOM 1226 O O . GLN A 1 155 ? -2.859 -4.686 11.593 1.00 75.69 155 GLN A O 1
ATOM 1231 N N . MET A 1 156 ? -2.024 -4.379 13.654 1.00 77.00 156 MET A N 1
ATOM 1232 C CA . MET A 1 156 ? -0.661 -4.063 13.219 1.00 77.00 156 MET A CA 1
ATOM 1233 C C . MET A 1 156 ? 0.017 -5.267 12.566 1.00 77.00 156 MET A C 1
ATOM 1235 O O . MET A 1 156 ? 0.700 -5.111 11.556 1.00 77.00 156 MET A O 1
ATOM 1239 N N . PHE A 1 157 ? -0.198 -6.471 13.096 1.00 85.38 157 PHE A N 1
ATOM 1240 C CA . PHE A 1 157 ? 0.300 -7.704 12.497 1.00 85.38 157 PHE A CA 1
ATOM 1241 C C . PHE A 1 157 ? -0.255 -7.893 11.080 1.00 85.38 157 PHE A C 1
ATOM 1243 O O . PHE A 1 157 ? 0.524 -8.069 10.144 1.00 85.38 157 PHE A O 1
ATOM 1250 N N . PHE A 1 158 ? -1.571 -7.766 10.887 1.00 81.50 158 PHE A N 1
ATOM 1251 C CA . PHE A 1 158 ? -2.173 -7.858 9.554 1.00 81.50 158 PHE A CA 1
ATOM 1252 C C . PHE A 1 158 ? -1.691 -6.752 8.609 1.00 81.50 158 PHE A C 1
ATOM 1254 O O . PHE A 1 158 ? -1.442 -7.025 7.436 1.00 81.50 158 PHE A O 1
ATOM 1261 N N . ALA A 1 159 ? -1.473 -5.531 9.105 1.00 77.25 159 ALA A N 1
ATOM 1262 C CA . ALA A 1 159 ? -0.886 -4.457 8.306 1.00 77.25 159 ALA A CA 1
ATOM 1263 C C . ALA A 1 159 ? 0.540 -4.801 7.833 1.00 77.25 159 ALA A C 1
ATOM 1265 O O . ALA A 1 159 ? 0.864 -4.620 6.660 1.00 77.25 159 ALA A O 1
ATOM 1266 N N . ILE A 1 160 ? 1.385 -5.357 8.708 1.00 83.25 160 ILE A N 1
ATOM 1267 C CA . ILE A 1 160 ? 2.736 -5.815 8.343 1.00 83.25 160 ILE A CA 1
ATOM 1268 C C . ILE A 1 160 ? 2.662 -6.934 7.301 1.00 83.25 160 ILE A C 1
ATOM 1270 O O . ILE A 1 160 ? 3.402 -6.909 6.316 1.00 83.25 160 ILE A O 1
ATOM 1274 N N . VAL A 1 161 ? 1.746 -7.889 7.479 1.00 85.81 161 VAL A N 1
ATOM 1275 C CA . VAL A 1 161 ? 1.510 -8.968 6.512 1.00 85.81 161 VAL A CA 1
ATOM 1276 C C . VAL A 1 161 ? 1.125 -8.390 5.144 1.00 85.81 161 VAL A C 1
ATOM 1278 O O . VAL A 1 161 ? 1.719 -8.776 4.137 1.00 85.81 161 VAL A O 1
ATOM 1281 N N . GLN A 1 162 ? 0.234 -7.397 5.097 1.00 82.25 162 GLN A N 1
ATOM 1282 C CA . GLN A 1 162 ? -0.150 -6.705 3.861 1.00 82.25 162 GLN A CA 1
ATOM 1283 C C . GLN A 1 162 ? 1.034 -5.998 3.185 1.00 82.25 162 GLN A C 1
ATOM 1285 O O . GLN A 1 162 ? 1.255 -6.186 1.987 1.00 82.25 162 GLN A O 1
ATOM 1290 N N . PHE A 1 163 ? 1.834 -5.235 3.936 1.00 78.94 163 PHE A N 1
ATOM 1291 C CA . PHE A 1 163 ? 3.036 -4.584 3.397 1.00 78.94 163 PHE A CA 1
ATOM 1292 C C . PHE A 1 163 ? 4.059 -5.602 2.878 1.00 78.94 163 PHE A C 1
ATOM 1294 O O . PHE A 1 163 ? 4.638 -5.417 1.806 1.00 78.94 163 PHE A O 1
ATOM 1301 N N . SER A 1 164 ? 4.252 -6.709 3.598 1.00 83.31 164 SER A N 1
ATOM 1302 C CA . SER A 1 164 ? 5.161 -7.777 3.176 1.00 83.31 164 SER A CA 1
ATOM 1303 C C . SER A 1 164 ? 4.697 -8.450 1.882 1.00 83.31 164 SER A C 1
ATOM 1305 O O . SER A 1 164 ? 5.522 -8.737 1.016 1.00 83.31 164 SER A O 1
ATOM 1307 N N . ALA A 1 165 ? 3.384 -8.625 1.695 1.00 85.56 165 ALA A N 1
ATOM 1308 C CA . ALA A 1 165 ? 2.815 -9.181 0.473 1.00 85.56 165 ALA A CA 1
ATOM 1309 C C . ALA A 1 165 ? 3.134 -8.296 -0.745 1.00 85.56 165 ALA A C 1
ATOM 1311 O O . ALA A 1 165 ? 3.585 -8.808 -1.770 1.00 85.56 165 ALA A O 1
ATOM 1312 N N . GLN A 1 166 ? 2.991 -6.973 -0.611 1.00 81.69 166 GLN A N 1
ATOM 1313 C CA . GLN A 1 166 ? 3.350 -6.018 -1.669 1.00 81.69 166 GLN A CA 1
ATOM 1314 C C . GLN A 1 166 ? 4.843 -6.085 -2.014 1.00 81.69 166 GLN A C 1
ATOM 1316 O O . GLN A 1 166 ? 5.219 -6.165 -3.185 1.00 81.69 166 GLN A O 1
ATOM 1321 N N . TYR A 1 167 ? 5.703 -6.139 -0.992 1.00 81.50 167 TYR A N 1
ATOM 1322 C CA . TYR A 1 167 ? 7.145 -6.289 -1.184 1.00 81.50 167 TYR A CA 1
ATOM 1323 C C . TYR A 1 167 ? 7.506 -7.592 -1.923 1.00 81.50 167 TYR A C 1
ATOM 1325 O O . TYR A 1 167 ? 8.349 -7.584 -2.826 1.00 81.50 167 TYR A O 1
ATOM 1333 N N . ILE A 1 168 ? 6.848 -8.708 -1.581 1.00 85.94 168 ILE A N 1
ATOM 1334 C CA . ILE A 1 168 ? 7.057 -10.008 -2.234 1.00 85.94 168 ILE A CA 1
ATOM 1335 C C . ILE A 1 168 ? 6.693 -9.934 -3.717 1.00 85.94 168 ILE A C 1
ATOM 1337 O O . ILE A 1 168 ? 7.504 -10.356 -4.537 1.00 85.94 168 ILE A O 1
ATOM 1341 N N . VAL A 1 169 ? 5.535 -9.370 -4.081 1.00 85.12 169 VAL A N 1
ATOM 1342 C CA . VAL A 1 169 ? 5.119 -9.242 -5.495 1.00 85.12 169 VAL A CA 1
ATOM 1343 C C . VAL A 1 169 ? 6.108 -8.412 -6.288 1.00 85.12 169 VAL A C 1
ATOM 1345 O O . VAL A 1 169 ? 6.545 -8.849 -7.354 1.00 85.12 169 VAL A O 1
ATOM 1348 N N . ASN A 1 170 ? 6.509 -7.258 -5.751 1.00 78.75 170 ASN A N 1
ATOM 1349 C CA . ASN A 1 170 ? 7.438 -6.360 -6.430 1.00 78.75 170 ASN A CA 1
ATOM 1350 C C . ASN A 1 170 ? 8.781 -7.047 -6.738 1.00 78.75 170 ASN A C 1
ATOM 1352 O O . ASN A 1 170 ? 9.414 -6.785 -7.756 1.00 78.75 170 ASN A O 1
ATOM 1356 N N . ARG A 1 171 ? 9.207 -7.989 -5.889 1.00 82.25 171 ARG A N 1
ATOM 1357 C CA . ARG A 1 171 ? 10.418 -8.787 -6.111 1.00 82.25 171 ARG A CA 1
ATOM 1358 C C . ARG A 1 171 ? 10.185 -10.036 -6.967 1.00 82.25 171 ARG A C 1
ATOM 1360 O O . ARG A 1 171 ? 11.102 -10.447 -7.680 1.00 82.25 171 ARG A O 1
ATOM 1367 N N . ALA A 1 172 ? 9.008 -10.650 -6.875 1.00 83.62 172 ALA A N 1
ATOM 1368 C CA . ALA A 1 172 ? 8.659 -11.893 -7.558 1.00 83.62 172 ALA A CA 1
ATOM 1369 C C . ALA A 1 172 ? 8.433 -11.680 -9.055 1.00 83.62 172 ALA A C 1
ATOM 1371 O O . ALA A 1 172 ? 8.950 -12.449 -9.862 1.00 83.62 172 ALA A O 1
ATOM 1372 N N . VAL A 1 173 ? 7.707 -10.620 -9.426 1.00 81.06 173 VAL A N 1
ATOM 1373 C CA . VAL A 1 173 ? 7.312 -10.356 -10.817 1.00 81.06 173 VAL A CA 1
ATOM 1374 C C . VAL A 1 173 ? 8.522 -10.151 -11.741 1.00 81.06 173 VAL A C 1
ATOM 1376 O O . VAL A 1 173 ? 8.576 -10.822 -12.769 1.00 81.06 173 VAL A O 1
ATOM 1379 N N . PRO A 1 174 ? 9.543 -9.337 -11.400 1.00 75.81 174 PRO A N 1
ATOM 1380 C CA . PRO A 1 174 ? 10.704 -9.145 -12.275 1.00 75.81 174 PRO A CA 1
ATOM 1381 C C . PRO A 1 174 ? 11.595 -10.385 -12.405 1.00 75.81 174 PRO A C 1
ATOM 1383 O O . PRO A 1 174 ? 12.318 -10.530 -13.391 1.00 75.81 174 PRO A O 1
ATOM 1386 N N . LYS A 1 175 ? 11.588 -11.252 -11.385 1.00 80.00 175 LYS A N 1
ATOM 1387 C CA . LYS A 1 175 ? 12.406 -12.472 -11.328 1.00 80.00 175 LYS A CA 1
ATOM 1388 C C . LYS A 1 175 ? 11.679 -13.710 -11.843 1.00 80.00 175 LYS A C 1
ATOM 1390 O O . LYS A 1 175 ? 12.315 -14.752 -11.944 1.00 80.00 175 LYS A O 1
ATOM 1395 N N . GLU A 1 176 ? 10.384 -13.590 -12.135 1.00 85.81 176 GLU A N 1
ATOM 1396 C CA . GLU A 1 176 ? 9.491 -14.702 -12.480 1.00 85.81 176 GLU A CA 1
ATOM 1397 C C . GLU A 1 176 ? 9.562 -15.863 -11.483 1.00 85.81 176 GLU A C 1
ATOM 1399 O O . GLU A 1 176 ? 9.465 -17.042 -11.825 1.00 85.81 176 GLU A O 1
ATOM 1404 N N . ASP A 1 177 ? 9.754 -15.527 -10.209 1.00 87.00 177 ASP A N 1
ATOM 1405 C CA . ASP A 1 177 ? 9.925 -16.530 -9.172 1.00 87.00 177 ASP A CA 1
ATOM 1406 C C . ASP A 1 177 ? 8.558 -17.093 -8.765 1.00 87.00 177 ASP A C 1
ATOM 1408 O O . ASP A 1 177 ? 7.808 -16.514 -7.970 1.00 87.00 177 ASP A O 1
ATOM 1412 N N . LYS A 1 178 ? 8.235 -18.265 -9.319 1.00 88.94 178 LYS A N 1
ATOM 1413 C CA . LYS A 1 178 ? 7.001 -19.002 -9.025 1.00 88.94 178 LYS A CA 1
ATOM 1414 C C . LYS A 1 178 ? 6.823 -19.314 -7.548 1.00 88.94 178 LYS A C 1
ATOM 1416 O O . LYS A 1 178 ? 5.686 -19.378 -7.082 1.00 88.94 178 LYS A O 1
ATOM 1421 N N . PHE A 1 179 ? 7.914 -19.554 -6.825 1.00 91.31 179 PHE A N 1
ATOM 1422 C CA . PHE A 1 179 ? 7.844 -19.880 -5.409 1.00 91.31 179 PHE A CA 1
ATOM 1423 C C . PHE A 1 179 ? 7.391 -18.656 -4.610 1.00 91.31 179 PHE A C 1
ATOM 1425 O O . PHE A 1 179 ? 6.410 -18.743 -3.869 1.00 91.31 179 PHE A O 1
ATOM 1432 N N . LEU A 1 180 ? 8.019 -17.498 -4.842 1.00 89.12 180 LEU A N 1
ATOM 1433 C CA . LEU A 1 180 ? 7.601 -16.232 -4.228 1.00 89.12 180 LEU A CA 1
ATOM 1434 C C . LEU A 1 180 ? 6.160 -15.863 -4.603 1.00 89.12 180 LEU A C 1
ATOM 1436 O O . LEU A 1 180 ? 5.401 -15.404 -3.750 1.00 89.12 180 LEU A O 1
ATOM 1440 N N . MET A 1 181 ? 5.753 -16.116 -5.848 1.00 90.88 181 MET A N 1
ATOM 1441 C CA . MET A 1 181 ? 4.397 -15.799 -6.290 1.00 90.88 181 MET A CA 1
ATOM 1442 C C . MET A 1 181 ? 3.330 -16.679 -5.623 1.00 90.88 181 MET A C 1
ATOM 1444 O O . MET A 1 181 ? 2.274 -16.181 -5.239 1.00 90.88 181 MET A O 1
ATOM 1448 N N . LYS A 1 182 ? 3.619 -17.968 -5.398 1.00 90.38 182 LYS A N 1
ATOM 1449 C CA . LYS A 1 182 ? 2.742 -18.857 -4.617 1.00 90.38 182 LYS A CA 1
ATOM 1450 C C . LYS A 1 182 ? 2.633 -18.419 -3.158 1.00 90.38 182 LYS A C 1
ATOM 1452 O O . LYS A 1 182 ? 1.533 -18.439 -2.607 1.00 90.38 182 LYS A O 1
ATOM 1457 N N . ILE A 1 183 ? 3.746 -17.997 -2.549 1.00 92.38 183 ILE A N 1
ATOM 1458 C CA . ILE A 1 183 ? 3.745 -17.435 -1.190 1.00 92.38 183 ILE A CA 1
ATOM 1459 C C . ILE A 1 183 ? 2.849 -16.197 -1.132 1.00 92.38 183 ILE A C 1
ATOM 1461 O O . ILE A 1 183 ? 2.012 -16.104 -0.236 1.00 92.38 183 ILE A O 1
ATOM 1465 N N . PHE A 1 184 ? 2.973 -15.281 -2.097 1.00 92.50 184 PHE A N 1
ATOM 1466 C CA . PHE A 1 184 ? 2.095 -14.117 -2.169 1.00 92.50 184 PHE A CA 1
ATOM 1467 C C . PHE A 1 184 ? 0.621 -14.519 -2.230 1.00 92.50 184 PHE A C 1
ATOM 1469 O O . PHE A 1 184 ? -0.168 -14.023 -1.433 1.00 92.50 184 PHE A O 1
ATOM 1476 N N . THR A 1 185 ? 0.247 -15.429 -3.135 1.00 91.25 185 THR A N 1
ATOM 1477 C CA . THR A 1 185 ? -1.152 -15.851 -3.299 1.00 91.25 185 THR A CA 1
ATOM 1478 C C . THR A 1 185 ? -1.721 -16.432 -2.002 1.00 91.25 185 THR A C 1
ATOM 1480 O O . THR A 1 185 ? -2.865 -16.144 -1.651 1.00 91.25 185 THR A O 1
ATOM 1483 N N . LEU A 1 186 ? -0.917 -17.191 -1.249 1.00 91.88 186 LEU A N 1
ATOM 1484 C CA . LEU A 1 186 ? -1.313 -17.734 0.052 1.00 91.88 186 LEU A CA 1
ATOM 1485 C C . LEU A 1 186 ? -1.521 -16.623 1.094 1.00 91.88 186 LEU A C 1
ATOM 1487 O O . LEU A 1 186 ? -2.569 -16.576 1.737 1.00 91.88 186 LEU A O 1
ATOM 1491 N N . ILE A 1 187 ? -0.563 -15.702 1.231 1.00 90.69 187 ILE A N 1
ATOM 1492 C CA . ILE A 1 187 ? -0.653 -14.570 2.170 1.00 90.69 187 ILE A CA 1
ATOM 1493 C C . ILE A 1 187 ? -1.851 -13.667 1.835 1.00 90.69 187 ILE A C 1
ATOM 1495 O O . ILE A 1 187 ? -2.603 -13.246 2.720 1.00 90.69 187 ILE A O 1
ATOM 1499 N N . TRP A 1 188 ? -2.056 -13.388 0.548 1.00 90.25 188 TRP A N 1
ATOM 1500 C CA . TRP A 1 188 ? -3.155 -12.562 0.063 1.00 90.25 188 TRP A CA 1
ATOM 1501 C C . TRP A 1 188 ? -4.512 -13.220 0.323 1.00 90.25 188 TRP A C 1
ATOM 1503 O O . TRP A 1 188 ? -5.448 -12.547 0.747 1.00 90.25 188 TRP A O 1
ATOM 1513 N N . SER A 1 189 ? -4.612 -14.546 0.173 1.00 89.06 189 SER A N 1
ATOM 1514 C CA . SER A 1 189 ? -5.826 -15.293 0.519 1.00 89.06 189 SER A CA 1
ATOM 1515 C C . SER A 1 189 ? -6.182 -15.171 2.003 1.00 89.06 189 SER A C 1
ATOM 1517 O O . SER A 1 189 ? -7.351 -14.973 2.322 1.00 89.06 189 SER A O 1
ATOM 1519 N N . ILE A 1 190 ? -5.200 -15.264 2.909 1.00 89.25 190 ILE A N 1
ATOM 1520 C CA . ILE A 1 190 ? -5.431 -15.096 4.357 1.00 89.25 190 ILE A CA 1
ATOM 1521 C C . ILE A 1 190 ? -5.956 -13.688 4.645 1.00 89.25 190 ILE A C 1
ATOM 1523 O O . ILE A 1 190 ? -6.917 -13.515 5.389 1.00 89.25 190 ILE A O 1
ATOM 1527 N N . THR A 1 191 ? -5.357 -12.690 3.998 1.00 86.00 191 THR A N 1
ATOM 1528 C CA . THR A 1 191 ? -5.761 -11.291 4.140 1.00 86.00 191 THR A CA 1
ATOM 1529 C C . THR A 1 191 ? -7.204 -11.092 3.672 1.00 86.00 191 THR A C 1
ATOM 1531 O O . THR A 1 191 ? -7.992 -10.463 4.366 1.00 86.00 191 THR A O 1
ATOM 1534 N N . MET A 1 192 ? -7.593 -11.672 2.534 1.00 86.56 192 MET A N 1
ATOM 1535 C CA . MET A 1 192 ? -8.969 -11.580 2.029 1.00 86.56 192 MET A CA 1
ATOM 1536 C C . MET A 1 192 ? -9.992 -12.176 3.002 1.00 86.56 192 MET A C 1
ATOM 1538 O O . MET A 1 192 ? -11.063 -11.599 3.177 1.00 86.56 192 MET A O 1
ATOM 1542 N N . VAL A 1 193 ? -9.668 -13.291 3.664 1.00 87.19 193 VAL A N 1
ATOM 1543 C CA . VAL A 1 193 ? -10.551 -13.895 4.678 1.00 87.19 193 VAL A CA 1
ATOM 1544 C C . VAL A 1 193 ? -10.756 -12.957 5.869 1.00 87.19 193 VAL A C 1
ATOM 1546 O O . VAL A 1 193 ? -11.890 -12.797 6.316 1.00 87.19 193 VAL A O 1
ATOM 1549 N N . ASP A 1 194 ? -9.693 -12.299 6.339 1.00 81.75 194 ASP A N 1
ATOM 1550 C CA . ASP A 1 194 ? -9.775 -11.296 7.410 1.00 81.75 194 ASP A CA 1
ATOM 1551 C C . ASP A 1 194 ? -10.702 -10.129 7.020 1.00 81.75 194 ASP A C 1
ATOM 1553 O O . ASP A 1 194 ? -11.635 -9.789 7.749 1.00 81.75 194 ASP A O 1
ATOM 1557 N N . TRP A 1 195 ? -10.558 -9.603 5.799 1.00 80.19 195 TRP A N 1
ATOM 1558 C CA . TRP A 1 195 ? -11.457 -8.567 5.277 1.00 80.19 195 TRP A CA 1
ATOM 1559 C C . TRP A 1 195 ? -12.919 -9.010 5.211 1.00 80.19 195 TRP A C 1
ATOM 1561 O O . TRP A 1 195 ? -13.810 -8.229 5.548 1.00 80.19 195 TRP A O 1
ATOM 1571 N N . PHE A 1 196 ? -13.184 -10.253 4.802 1.00 81.12 196 PHE A N 1
ATOM 1572 C CA . PHE A 1 196 ? -14.540 -10.801 4.808 1.00 81.12 196 PHE A CA 1
ATOM 1573 C C . PHE A 1 196 ? -15.108 -10.905 6.228 1.00 81.12 196 PHE A C 1
ATOM 1575 O O . PHE A 1 196 ? -16.270 -10.554 6.435 1.00 81.12 196 PHE A O 1
ATOM 1582 N N . ALA A 1 197 ? -14.304 -11.321 7.211 1.00 79.31 197 ALA A N 1
ATOM 1583 C CA . ALA A 1 197 ? -14.725 -11.377 8.610 1.00 79.31 197 ALA A CA 1
ATOM 1584 C C . ALA A 1 197 ? -15.088 -9.983 9.153 1.00 79.31 197 ALA A C 1
ATOM 1586 O O . ALA A 1 197 ? -16.123 -9.822 9.804 1.00 79.31 197 ALA A O 1
ATOM 1587 N N . VAL A 1 198 ? -14.294 -8.960 8.817 1.00 71.88 198 VAL A N 1
ATOM 1588 C CA . VAL A 1 198 ? -14.573 -7.560 9.180 1.00 71.88 198 VAL A CA 1
ATOM 1589 C C . VAL A 1 198 ? -15.849 -7.043 8.505 1.00 71.88 198 VAL A C 1
ATOM 1591 O O . VAL A 1 198 ? -16.645 -6.355 9.146 1.00 71.88 198 VAL A O 1
ATOM 1594 N N . LEU A 1 199 ? -16.084 -7.398 7.237 1.00 74.00 199 LEU A N 1
ATOM 1595 C CA . LEU A 1 199 ? -17.260 -6.963 6.474 1.00 74.00 199 LEU A CA 1
ATOM 1596 C C . LEU A 1 199 ? -18.563 -7.520 7.064 1.00 74.00 199 LEU A C 1
ATOM 1598 O O . LEU A 1 199 ? -19.538 -6.783 7.200 1.00 74.00 199 LEU A O 1
ATOM 1602 N N . VAL A 1 200 ? -18.569 -8.790 7.482 1.00 76.31 200 VAL A N 1
ATOM 1603 C CA . VAL A 1 200 ? -19.733 -9.419 8.137 1.00 76.31 200 VAL A CA 1
ATOM 1604 C C . VAL A 1 200 ? -20.081 -8.726 9.461 1.00 76.31 200 VAL A C 1
ATOM 1606 O O . VAL A 1 200 ? -21.251 -8.665 9.835 1.00 76.31 200 VAL A O 1
ATOM 1609 N N . GLY A 1 201 ? -19.090 -8.156 10.149 1.00 68.69 201 GLY A N 1
ATOM 1610 C CA . GLY A 1 201 ? -19.281 -7.476 11.429 1.00 68.69 201 GLY A CA 1
ATOM 1611 C C . GLY A 1 201 ? -19.930 -6.088 11.353 1.00 68.69 201 GLY A C 1
ATOM 1612 O O . GLY A 1 201 ? -20.368 -5.588 12.388 1.00 68.69 201 GLY A O 1
ATOM 1613 N N . SER A 1 202 ? -20.008 -5.438 10.181 1.00 70.25 202 SER A N 1
ATOM 1614 C CA . SER A 1 202 ? -20.522 -4.062 10.087 1.00 70.25 202 SER A CA 1
ATOM 1615 C C . SER A 1 202 ? -21.261 -3.763 8.777 1.00 70.25 202 SER A C 1
ATOM 1617 O O . SER A 1 202 ? -20.679 -3.666 7.698 1.00 70.25 202 SER A O 1
ATOM 1619 N N . VAL A 1 203 ? -22.571 -3.508 8.890 1.00 65.88 203 VAL A N 1
ATOM 1620 C CA . VAL A 1 203 ? -23.460 -3.150 7.765 1.00 65.88 203 VAL A CA 1
ATOM 1621 C C . VAL A 1 203 ? -23.053 -1.824 7.110 1.00 65.88 203 VAL A C 1
ATOM 1623 O O . VAL A 1 203 ? -23.130 -1.686 5.892 1.00 65.88 203 VAL A O 1
ATOM 1626 N N . PHE A 1 204 ? -22.563 -0.860 7.897 1.00 60.47 204 PHE A N 1
ATOM 1627 C CA . PHE A 1 204 ? -22.098 0.438 7.388 1.00 60.47 204 PHE A CA 1
ATOM 1628 C C . PHE A 1 204 ? -20.820 0.303 6.542 1.00 60.47 204 PHE A C 1
ATOM 1630 O O . PHE A 1 204 ? -20.530 1.130 5.681 1.00 60.47 204 PHE A O 1
ATOM 1637 N N . PHE A 1 205 ? -20.076 -0.777 6.769 1.00 61.28 205 PHE A N 1
ATOM 1638 C CA . PHE A 1 205 ? -18.827 -1.091 6.094 1.00 61.28 205 PHE A CA 1
ATOM 1639 C C . PHE A 1 205 ? -19.035 -1.732 4.722 1.00 61.28 205 PHE A C 1
ATOM 1641 O O . PHE A 1 205 ? -18.180 -1.609 3.852 1.00 61.28 205 PHE A O 1
ATOM 1648 N N . ALA A 1 206 ? -20.179 -2.382 4.493 1.00 65.00 206 ALA A N 1
ATOM 1649 C CA . ALA A 1 206 ? -20.434 -3.114 3.258 1.00 65.00 206 ALA A CA 1
ATOM 1650 C C . ALA A 1 206 ? -20.358 -2.207 2.015 1.00 65.00 206 ALA A C 1
ATOM 1652 O O . ALA A 1 206 ? -19.723 -2.571 1.030 1.00 65.00 206 ALA A O 1
ATOM 1653 N N . ALA A 1 207 ? -20.926 -0.998 2.065 1.00 67.50 207 ALA A N 1
ATOM 1654 C CA . ALA A 1 207 ? -20.946 -0.097 0.909 1.00 67.50 207 ALA A CA 1
ATOM 1655 C C . ALA A 1 207 ? -19.549 0.420 0.514 1.00 67.50 207 ALA A C 1
ATOM 1657 O O . ALA A 1 207 ? -19.254 0.553 -0.672 1.00 67.50 207 ALA A O 1
ATOM 1658 N N . SER A 1 208 ? -18.678 0.684 1.493 1.00 66.38 208 SER A N 1
ATOM 1659 C CA . SER A 1 208 ? -17.320 1.184 1.250 1.00 66.38 208 SER A CA 1
ATOM 1660 C C . SER A 1 208 ? -16.298 0.066 1.042 1.00 66.38 208 SER A C 1
ATOM 1662 O O . SER A 1 208 ? -15.291 0.301 0.381 1.00 66.38 208 SER A O 1
ATOM 1664 N N . ALA A 1 209 ? -16.555 -1.145 1.548 1.00 71.44 209 ALA A N 1
ATOM 1665 C CA . ALA A 1 209 ? -15.668 -2.299 1.412 1.00 71.44 209 ALA A CA 1
ATOM 1666 C C . ALA A 1 209 ? -15.826 -3.044 0.079 1.00 71.44 209 ALA A C 1
ATOM 1668 O O . ALA A 1 209 ? -14.863 -3.650 -0.388 1.00 71.44 209 ALA A O 1
ATOM 1669 N N . VAL A 1 210 ? -16.994 -2.968 -0.571 1.00 77.75 210 VAL A N 1
ATOM 1670 C CA . VAL A 1 210 ? -17.262 -3.649 -1.854 1.00 77.75 210 VAL A CA 1
ATOM 1671 C C . VAL A 1 210 ? -16.205 -3.355 -2.934 1.00 77.75 210 VAL A C 1
ATOM 1673 O O . VAL A 1 210 ? -15.710 -4.317 -3.528 1.00 77.75 210 VAL A O 1
ATOM 1676 N N . PRO A 1 211 ? -15.776 -2.097 -3.175 1.00 76.19 211 PRO A N 1
ATOM 1677 C CA . PRO A 1 211 ? -14.693 -1.814 -4.120 1.00 76.19 211 PRO A CA 1
ATOM 1678 C 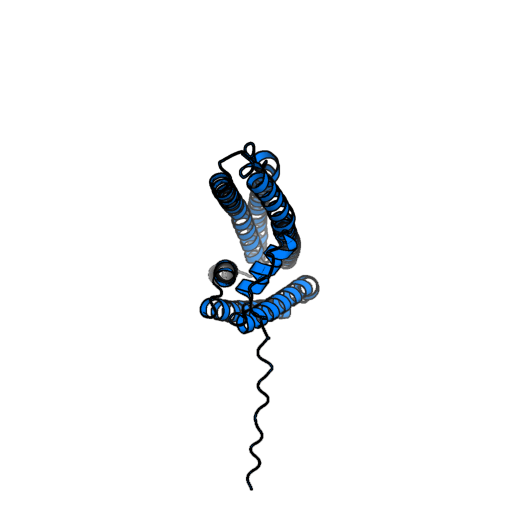C . PRO A 1 211 ? -13.372 -2.514 -3.766 1.00 76.19 211 PRO A C 1
ATOM 1680 O O . PRO A 1 211 ? -12.671 -2.977 -4.662 1.00 76.19 211 PRO A O 1
ATOM 1683 N N . TYR A 1 212 ? -13.043 -2.648 -2.478 1.00 74.62 212 TYR A N 1
ATOM 1684 C CA . TYR A 1 212 ? -11.811 -3.306 -2.023 1.00 74.62 212 TYR A CA 1
ATOM 1685 C C . TYR A 1 212 ? -11.891 -4.818 -2.142 1.00 74.62 212 TYR A C 1
ATOM 1687 O O . TYR A 1 212 ? -10.926 -5.436 -2.581 1.00 74.62 212 TYR A O 1
ATOM 1695 N N . CYS A 1 213 ? -13.042 -5.417 -1.832 1.00 82.38 213 CYS A N 1
ATOM 1696 C CA . CYS A 1 213 ? -13.276 -6.833 -2.097 1.00 82.38 213 CYS A CA 1
ATOM 1697 C C . CYS A 1 213 ? -13.140 -7.126 -3.595 1.00 82.38 213 CYS A C 1
ATOM 1699 O O . CYS A 1 213 ? -12.485 -8.092 -3.977 1.00 82.38 213 CYS A O 1
ATOM 1701 N N . TYR A 1 214 ? -13.693 -6.260 -4.447 1.00 83.00 214 TYR A N 1
ATOM 1702 C CA . TYR A 1 214 ? -13.569 -6.388 -5.896 1.00 83.00 214 TYR A CA 1
ATOM 1703 C C . TYR A 1 214 ? -12.111 -6.270 -6.363 1.00 83.00 214 TYR A C 1
ATOM 1705 O O . TYR A 1 214 ? -11.634 -7.136 -7.097 1.00 83.00 214 TYR A O 1
ATOM 1713 N N . LEU A 1 215 ? -11.371 -5.263 -5.882 1.00 81.50 215 LEU A N 1
ATOM 1714 C CA . LEU A 1 215 ? -9.939 -5.114 -6.161 1.00 81.50 215 LEU A CA 1
ATOM 1715 C C . LEU A 1 215 ? -9.135 -6.321 -5.673 1.00 81.50 215 LEU A C 1
ATOM 1717 O O . LEU A 1 215 ? -8.302 -6.827 -6.416 1.00 81.50 215 LEU A O 1
ATOM 1721 N N . GLY A 1 216 ? -9.410 -6.818 -4.469 1.00 85.00 216 GLY A N 1
ATOM 1722 C CA . GLY A 1 216 ? -8.736 -7.976 -3.894 1.00 85.00 216 GLY A CA 1
ATOM 1723 C C . GLY A 1 216 ? -8.989 -9.269 -4.672 1.00 85.00 216 GLY A C 1
ATOM 1724 O O . GLY A 1 216 ? -8.073 -10.073 -4.839 1.00 85.00 216 GLY A O 1
ATOM 1725 N N . ILE A 1 217 ? -10.210 -9.464 -5.186 1.00 87.38 217 ILE A N 1
ATOM 1726 C CA . ILE A 1 217 ? -10.553 -10.604 -6.051 1.00 87.38 217 ILE A CA 1
ATOM 1727 C C . ILE A 1 217 ? -9.829 -10.472 -7.392 1.00 87.38 217 ILE A C 1
ATOM 1729 O O . ILE A 1 217 ? -9.230 -11.436 -7.866 1.00 87.38 217 ILE A O 1
ATOM 1733 N N . ILE A 1 218 ? -9.837 -9.278 -7.990 1.00 87.31 218 ILE A N 1
ATOM 1734 C CA . ILE A 1 218 ? -9.127 -9.007 -9.242 1.00 87.31 218 ILE A CA 1
ATOM 1735 C C . ILE A 1 218 ? -7.630 -9.282 -9.090 1.00 87.31 218 ILE A C 1
ATOM 1737 O O . ILE A 1 218 ? -7.061 -10.002 -9.911 1.00 87.31 218 ILE A O 1
ATOM 1741 N N . THR A 1 219 ? -6.984 -8.744 -8.052 1.00 86.00 219 THR A N 1
ATOM 1742 C CA . THR A 1 219 ? -5.547 -8.948 -7.826 1.00 86.00 219 THR A CA 1
ATOM 1743 C C . THR A 1 219 ? -5.230 -10.414 -7.574 1.00 86.00 219 THR A C 1
ATOM 1745 O O . THR A 1 219 ? -4.232 -10.905 -8.095 1.00 86.00 219 THR A O 1
ATOM 1748 N N . PHE A 1 220 ? -6.098 -11.142 -6.868 1.00 88.69 220 PHE A N 1
ATOM 1749 C CA . PHE A 1 220 ? -5.955 -12.583 -6.677 1.00 88.69 220 PHE A CA 1
ATOM 1750 C C . PHE A 1 220 ? -6.028 -13.355 -8.004 1.00 88.69 220 PHE A C 1
ATOM 1752 O O . PHE A 1 220 ? -5.155 -14.176 -8.286 1.00 88.69 220 PHE A O 1
ATOM 1759 N N . ILE A 1 221 ? -7.015 -13.056 -8.858 1.00 89.06 221 ILE A N 1
ATOM 1760 C CA . ILE A 1 221 ? -7.156 -13.677 -10.187 1.00 89.06 221 ILE A CA 1
ATOM 1761 C C . ILE A 1 221 ? -5.928 -13.378 -11.056 1.00 89.06 221 ILE A C 1
ATOM 1763 O O . ILE A 1 221 ? -5.387 -14.283 -11.696 1.00 89.06 221 ILE A O 1
ATOM 1767 N N . TYR A 1 222 ? -5.456 -12.129 -11.070 1.00 85.88 222 TYR A N 1
ATOM 1768 C CA . TYR A 1 222 ? -4.257 -11.756 -11.823 1.00 85.88 222 TYR A CA 1
ATOM 1769 C C . TYR A 1 222 ? -2.998 -12.428 -11.281 1.00 85.88 222 TYR A C 1
ATOM 1771 O O . TYR A 1 222 ? -2.185 -12.896 -12.077 1.00 85.88 222 TYR A O 1
ATOM 1779 N N . ALA A 1 223 ? -2.837 -12.520 -9.963 1.00 85.56 223 ALA A N 1
ATOM 1780 C CA . ALA A 1 223 ? -1.706 -13.192 -9.334 1.00 85.56 223 ALA A CA 1
ATOM 1781 C C . ALA A 1 223 ? -1.674 -14.684 -9.679 1.00 85.56 223 ALA A C 1
ATOM 1783 O O . ALA A 1 223 ? -0.627 -15.200 -10.073 1.00 85.56 223 ALA A O 1
ATOM 1784 N N . TRP A 1 224 ? -2.831 -15.350 -9.617 1.00 87.62 224 TRP A N 1
ATOM 1785 C CA . TRP A 1 224 ? -2.978 -16.740 -10.041 1.00 87.62 224 TRP A CA 1
ATOM 1786 C C . TRP A 1 224 ? -2.590 -16.904 -11.510 1.00 87.62 224 TRP A C 1
ATOM 1788 O O . TRP A 1 224 ? -1.696 -17.682 -11.841 1.00 87.62 224 TRP A O 1
ATOM 1798 N N . LYS A 1 225 ? -3.217 -16.125 -12.400 1.00 86.62 225 LYS A N 1
ATOM 1799 C CA . LYS A 1 225 ? -2.972 -16.202 -13.846 1.00 86.62 225 LYS A CA 1
ATOM 1800 C C . LYS A 1 225 ? -1.508 -15.932 -14.193 1.00 86.62 225 LYS A C 1
ATOM 1802 O O . LYS A 1 225 ? -0.935 -16.618 -15.037 1.00 86.62 225 LYS A O 1
ATOM 1807 N N . THR A 1 226 ? -0.894 -14.954 -13.535 1.00 82.12 226 THR A N 1
ATOM 1808 C CA . THR A 1 226 ? 0.526 -14.626 -13.717 1.00 82.12 226 THR A CA 1
ATOM 1809 C C . THR A 1 226 ? 1.414 -15.786 -13.265 1.00 82.12 226 THR A C 1
ATOM 1811 O O . THR A 1 226 ? 2.328 -16.161 -13.994 1.00 82.12 226 THR A O 1
ATOM 1814 N N . SER A 1 227 ? 1.103 -16.424 -12.130 1.00 86.19 227 SER A N 1
ATOM 1815 C CA . SER A 1 227 ? 1.855 -17.582 -11.626 1.00 86.19 227 SER A CA 1
ATOM 1816 C C . SER A 1 227 ? 1.850 -18.765 -12.603 1.00 86.19 227 SER A C 1
ATOM 1818 O O . SER A 1 227 ? 2.902 -19.366 -12.836 1.00 86.19 227 SER A O 1
ATOM 1820 N N . ASP A 1 228 ? 0.704 -19.046 -13.229 1.00 84.69 228 ASP A N 1
ATOM 1821 C CA . ASP A 1 228 ? 0.563 -20.122 -14.221 1.00 84.69 228 ASP A CA 1
ATOM 1822 C C . ASP A 1 228 ? 1.300 -19.821 -15.537 1.00 84.69 228 ASP A C 1
ATOM 1824 O O . ASP A 1 228 ? 1.681 -20.737 -16.270 1.00 84.69 228 ASP A O 1
ATOM 1828 N N . THR A 1 229 ? 1.546 -18.542 -15.834 1.00 83.19 229 THR A N 1
ATOM 1829 C CA . THR A 1 229 ? 2.129 -18.110 -17.114 1.00 83.19 229 THR A CA 1
ATOM 1830 C C . THR A 1 229 ? 3.651 -17.896 -17.054 1.00 83.19 229 THR A C 1
ATOM 1832 O O . THR A 1 229 ? 4.272 -17.720 -18.100 1.00 83.19 229 THR A O 1
ATOM 1835 N N . PHE A 1 230 ? 4.293 -17.978 -15.879 1.00 78.44 230 PHE A N 1
ATOM 1836 C CA . PHE A 1 230 ? 5.723 -17.652 -15.708 1.00 78.44 230 PHE A CA 1
ATOM 1837 C C . PHE A 1 230 ? 6.732 -18.505 -16.511 1.00 78.44 230 PHE A C 1
ATOM 1839 O O . PHE A 1 230 ? 7.874 -18.094 -16.640 1.00 78.44 230 PHE A O 1
ATOM 1846 N N . ASP A 1 231 ? 6.334 -19.622 -17.135 1.00 75.00 231 ASP A N 1
ATOM 1847 C CA . ASP A 1 231 ? 7.218 -20.394 -18.040 1.00 75.00 231 ASP A CA 1
ATOM 1848 C C . ASP A 1 231 ? 6.926 -20.179 -19.531 1.00 75.00 231 ASP A C 1
ATOM 1850 O O . ASP A 1 231 ? 7.626 -20.709 -20.391 1.00 75.00 231 ASP A O 1
ATOM 1854 N N . GLN A 1 232 ? 5.877 -19.432 -19.878 1.00 75.44 232 GLN A N 1
ATOM 1855 C CA . GLN A 1 232 ? 5.422 -19.302 -21.268 1.00 75.44 232 GLN A CA 1
ATOM 1856 C C . GLN A 1 232 ? 6.133 -18.169 -22.022 1.00 75.44 232 GLN A C 1
ATOM 1858 O O . GLN A 1 232 ? 5.627 -17.679 -23.029 1.00 75.44 232 GLN A O 1
ATOM 1863 N N . GLY A 1 233 ? 7.290 -17.726 -21.522 1.00 64.69 233 GLY A N 1
ATOM 1864 C CA . GLY A 1 233 ? 7.982 -16.549 -22.039 1.00 64.69 233 GLY A CA 1
ATOM 1865 C C . GLY A 1 233 ? 7.267 -15.249 -21.672 1.00 64.69 233 GLY A C 1
ATOM 1866 O O . GLY A 1 233 ? 7.350 -14.279 -22.419 1.00 64.69 233 GLY A O 1
ATOM 1867 N N . LEU A 1 234 ? 6.560 -15.197 -20.534 1.00 58.16 234 LEU A N 1
ATOM 1868 C CA . LEU A 1 234 ? 5.923 -13.965 -20.059 1.00 58.16 234 LEU A CA 1
ATOM 1869 C C . LEU A 1 234 ? 6.966 -12.853 -19.849 1.00 58.16 234 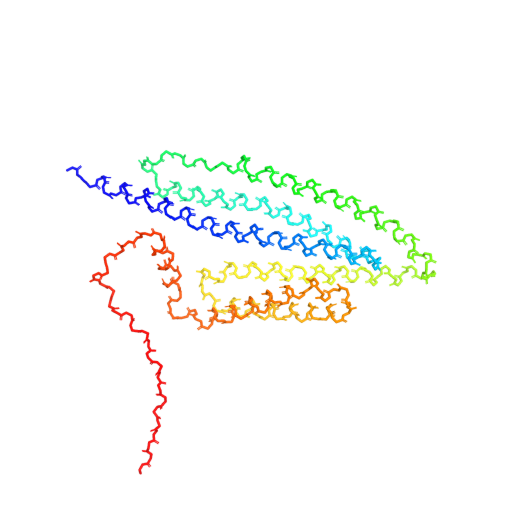LEU A C 1
ATOM 1871 O O . LEU A 1 234 ? 6.675 -11.705 -20.154 1.00 58.16 234 LEU A O 1
ATOM 1875 N N . ARG A 1 235 ? 8.206 -13.181 -19.471 1.00 60.34 235 ARG A N 1
ATOM 1876 C CA . ARG A 1 235 ? 9.356 -12.264 -19.440 1.00 60.34 235 ARG A CA 1
ATOM 1877 C C . ARG A 1 235 ? 9.644 -11.641 -20.779 1.00 60.34 235 ARG A C 1
ATOM 1879 O O . ARG A 1 235 ? 9.902 -10.445 -20.868 1.00 60.34 235 ARG A O 1
ATOM 1886 N N . GLU A 1 236 ? 9.637 -12.477 -21.811 1.00 55.84 236 GLU A N 1
ATOM 1887 C CA . GLU A 1 236 ? 9.834 -12.044 -23.178 1.00 55.84 236 GLU A CA 1
ATOM 1888 C C . GLU A 1 236 ? 8.626 -11.249 -23.624 1.00 55.84 236 GLU A C 1
ATOM 1890 O O . GLU A 1 236 ? 8.832 -10.210 -24.209 1.00 55.84 236 GLU A O 1
ATOM 1895 N N . TYR A 1 237 ? 7.392 -11.616 -23.282 1.00 50.84 237 TYR A N 1
ATOM 1896 C CA . TYR A 1 237 ? 6.200 -10.879 -23.698 1.00 50.84 237 TYR A CA 1
ATOM 1897 C C . TYR A 1 237 ? 5.999 -9.556 -22.954 1.00 50.84 237 TYR A C 1
ATOM 1899 O O . TYR A 1 237 ? 5.647 -8.575 -23.587 1.00 50.84 237 TYR A O 1
ATOM 1907 N N . VAL A 1 238 ? 6.250 -9.485 -21.646 1.00 54.50 238 VAL A N 1
ATOM 1908 C CA . VAL A 1 238 ? 6.252 -8.252 -20.840 1.00 54.50 238 VAL A CA 1
ATOM 1909 C C . VAL A 1 238 ? 7.452 -7.402 -21.231 1.00 54.50 238 VAL A C 1
ATOM 1911 O O . VAL A 1 238 ? 7.296 -6.207 -21.450 1.00 54.50 238 VAL A O 1
ATOM 1914 N N . GLY A 1 239 ? 8.617 -8.021 -21.439 1.00 51.94 239 GLY A N 1
ATOM 1915 C CA . GLY A 1 239 ? 9.813 -7.370 -21.964 1.00 51.94 239 GLY A CA 1
ATOM 1916 C C . GLY A 1 239 ? 9.666 -6.873 -23.408 1.00 51.94 239 GLY A C 1
ATOM 1917 O O . GLY A 1 239 ? 10.205 -5.817 -23.723 1.00 51.94 239 GLY A O 1
ATOM 1918 N N . LEU A 1 240 ? 8.918 -7.577 -24.270 1.00 45.56 240 LEU A N 1
ATOM 1919 C CA . LEU A 1 240 ? 8.635 -7.265 -25.683 1.00 45.56 240 LEU A CA 1
ATOM 1920 C C . LEU A 1 240 ? 7.447 -6.317 -25.835 1.00 45.56 240 LEU A C 1
ATOM 1922 O O . LEU A 1 240 ? 7.485 -5.489 -26.732 1.00 45.56 240 LEU A O 1
ATOM 1926 N N . GLN A 1 241 ? 6.411 -6.394 -24.996 1.00 46.06 241 GLN A N 1
ATOM 1927 C CA . GLN A 1 241 ? 5.329 -5.403 -24.933 1.00 46.06 241 GLN A CA 1
ATOM 1928 C C . GLN A 1 241 ? 5.878 -4.072 -24.450 1.00 46.06 241 GLN A C 1
ATOM 1930 O O . GLN A 1 241 ? 5.613 -3.066 -25.101 1.00 46.06 241 GLN A O 1
ATOM 1935 N N . PHE A 1 242 ? 6.724 -4.081 -23.412 1.00 44.25 242 PHE A N 1
ATOM 1936 C CA . PHE A 1 242 ? 7.575 -2.936 -23.101 1.00 44.25 242 PHE A CA 1
ATOM 1937 C C . PHE A 1 242 ? 8.319 -2.492 -24.365 1.00 44.25 242 PHE A C 1
ATOM 1939 O O . PHE A 1 242 ? 8.178 -1.358 -24.798 1.00 44.25 242 PHE A O 1
ATOM 1946 N N . ARG A 1 243 ? 9.053 -3.390 -25.035 1.00 41.91 243 ARG A N 1
ATOM 1947 C CA . ARG A 1 243 ? 9.865 -3.043 -26.217 1.00 41.91 243 ARG A CA 1
ATOM 1948 C C . ARG A 1 243 ? 9.064 -2.467 -27.402 1.00 41.91 243 ARG A C 1
ATOM 1950 O O . ARG A 1 243 ? 9.561 -1.580 -28.091 1.00 41.91 243 ARG A O 1
ATOM 1957 N N . LYS A 1 244 ? 7.837 -2.949 -27.622 1.00 38.88 244 LYS A N 1
ATOM 1958 C CA . LYS A 1 244 ? 6.933 -2.595 -28.730 1.00 38.88 244 LYS A CA 1
ATOM 1959 C C . LYS A 1 244 ? 6.153 -1.307 -28.456 1.00 38.88 244 LYS A C 1
ATOM 1961 O O . LYS A 1 244 ? 5.987 -0.515 -29.376 1.00 38.88 244 LYS A O 1
ATOM 1966 N N . TYR A 1 245 ? 5.732 -1.063 -27.212 1.00 39.94 245 TYR A N 1
ATOM 1967 C CA . TYR A 1 245 ? 5.212 0.247 -26.795 1.00 39.94 245 TYR A CA 1
ATOM 1968 C C . TYR A 1 245 ? 6.315 1.314 -26.727 1.00 39.94 245 TYR A C 1
ATOM 1970 O O . TYR A 1 245 ? 6.021 2.496 -26.869 1.00 39.94 245 TYR A O 1
ATOM 1978 N N . HIS A 1 246 ? 7.581 0.901 -26.596 1.00 40.50 246 HIS A N 1
ATOM 1979 C CA . HIS A 1 246 ? 8.759 1.775 -26.614 1.00 40.50 246 HIS A CA 1
ATOM 1980 C C . HIS A 1 246 ? 9.392 1.983 -28.005 1.00 40.50 246 HIS A C 1
ATOM 1982 O O . HIS A 1 246 ? 10.527 2.444 -28.093 1.00 40.50 246 HIS A O 1
ATOM 1988 N N . GLY A 1 247 ? 8.693 1.651 -29.099 1.00 36.94 247 GLY A N 1
ATOM 1989 C CA . GLY A 1 247 ? 9.120 2.003 -30.461 1.00 36.94 247 GLY A CA 1
ATOM 1990 C C . GLY A 1 247 ? 10.399 1.326 -30.972 1.00 36.94 247 GLY A C 1
ATOM 1991 O O . GLY A 1 247 ? 10.915 1.734 -32.007 1.00 36.94 247 GLY A O 1
ATOM 1992 N N . MET A 1 248 ? 10.915 0.282 -30.315 1.00 38.62 248 MET A N 1
ATOM 1993 C CA . MET A 1 248 ? 12.070 -0.448 -30.846 1.00 38.62 248 MET A CA 1
ATOM 1994 C C . MET A 1 248 ? 11.585 -1.487 -31.863 1.00 38.62 248 MET A C 1
ATOM 1996 O O . MET A 1 248 ? 11.193 -2.603 -31.507 1.00 38.62 248 MET A O 1
ATOM 2000 N N . THR A 1 249 ? 11.617 -1.154 -33.151 1.00 38.62 249 THR A N 1
ATOM 2001 C CA . THR A 1 249 ? 11.537 -2.172 -34.203 1.00 38.62 249 THR A CA 1
ATOM 2002 C C . THR A 1 249 ? 12.862 -2.920 -34.260 1.00 38.62 249 THR A C 1
ATOM 2004 O O . THR A 1 249 ? 13.795 -2.515 -34.948 1.00 38.62 249 THR A O 1
ATOM 2007 N N . VAL A 1 250 ? 12.951 -4.039 -33.544 1.00 41.50 250 VAL A N 1
ATOM 2008 C CA . VAL A 1 250 ?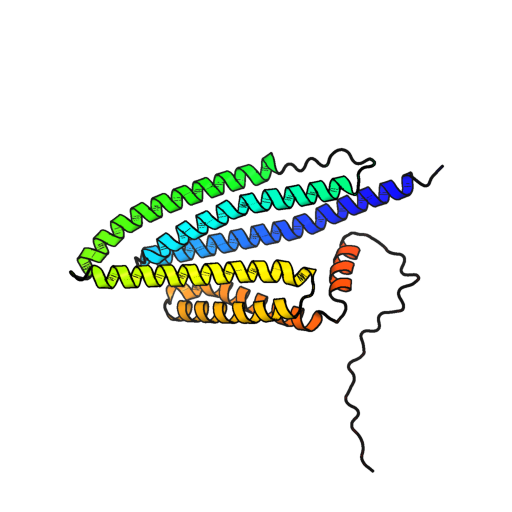 13.938 -5.065 -33.886 1.00 41.50 250 VAL A CA 1
ATOM 2009 C C . VAL A 1 250 ? 13.530 -5.598 -35.258 1.00 41.50 250 VAL A C 1
ATOM 2011 O O . VAL A 1 250 ? 12.407 -6.082 -35.405 1.00 41.50 250 VAL A O 1
ATOM 2014 N N . LYS A 1 251 ? 14.402 -5.502 -36.270 1.00 41.38 251 LYS A N 1
ATOM 2015 C CA . LYS A 1 251 ? 14.226 -6.285 -37.499 1.00 41.38 251 LYS A CA 1
ATOM 2016 C C . LYS A 1 251 ? 14.250 -7.757 -37.100 1.00 41.38 251 LYS A C 1
ATOM 2018 O O . LYS A 1 251 ? 15.290 -8.290 -36.716 1.00 41.38 251 LYS A O 1
ATOM 2023 N N . ILE A 1 252 ? 13.078 -8.383 -37.110 1.00 46.25 252 ILE A N 1
ATOM 2024 C CA . ILE A 1 252 ? 12.897 -9.797 -36.788 1.00 46.25 252 ILE A CA 1
ATOM 2025 C C . ILE A 1 252 ? 13.311 -10.601 -38.020 1.00 46.25 252 ILE A C 1
ATOM 2027 O O . ILE A 1 252 ? 12.476 -11.191 -38.690 1.00 46.25 252 ILE A O 1
ATOM 2031 N N . ASP A 1 253 ? 14.604 -10.609 -38.327 1.00 46.62 253 ASP A N 1
ATOM 2032 C CA . ASP A 1 253 ? 15.143 -11.476 -39.379 1.00 46.62 253 ASP A CA 1
ATOM 2033 C C . ASP A 1 253 ? 15.693 -12.795 -38.800 1.00 46.62 253 ASP A C 1
ATOM 2035 O O . ASP A 1 253 ? 16.219 -13.623 -39.536 1.00 46.62 253 ASP A O 1
ATOM 2039 N N . SER A 1 254 ? 15.576 -13.039 -37.483 1.00 45.28 254 SER A N 1
ATOM 2040 C CA . SER A 1 254 ? 16.145 -14.255 -36.869 1.00 45.28 254 SER A CA 1
ATOM 2041 C C . SER A 1 254 ? 15.484 -14.783 -35.589 1.00 45.28 254 SER A C 1
ATOM 2043 O O . SER A 1 254 ? 16.074 -15.633 -34.926 1.00 45.28 254 SER A O 1
ATOM 2045 N N . ILE A 1 255 ? 14.256 -14.378 -35.239 1.00 47.31 255 ILE A N 1
ATOM 2046 C CA . ILE A 1 255 ? 13.497 -15.134 -34.225 1.00 47.31 255 ILE A CA 1
ATOM 2047 C C . ILE A 1 255 ? 12.748 -16.245 -34.972 1.00 47.31 255 ILE A C 1
ATOM 2049 O O . ILE A 1 255 ? 11.770 -15.930 -35.658 1.00 47.31 255 ILE A O 1
ATOM 2053 N N . PRO A 1 256 ? 13.176 -17.524 -34.904 1.00 49.06 256 PRO A N 1
ATOM 2054 C CA . PRO A 1 256 ? 12.372 -18.613 -35.436 1.00 49.06 256 PRO A CA 1
ATOM 2055 C C . PRO A 1 256 ? 11.007 -18.537 -34.759 1.00 49.06 256 PRO A C 1
ATOM 2057 O O . PRO A 1 256 ? 10.921 -18.491 -33.534 1.00 49.06 256 PRO A O 1
ATOM 2060 N N . SER A 1 257 ? 9.960 -18.441 -35.579 1.00 46.91 257 SER A N 1
ATOM 2061 C CA . SER A 1 257 ? 8.566 -18.285 -35.175 1.00 46.91 257 SER A CA 1
ATOM 2062 C C . SER A 1 257 ? 8.275 -19.017 -33.865 1.00 46.91 257 SER A C 1
ATOM 2064 O O . SER A 1 257 ? 8.266 -20.252 -33.838 1.00 46.91 257 SER A O 1
ATOM 2066 N N . PHE A 1 258 ? 8.032 -18.267 -32.791 1.00 45.88 258 PHE A N 1
ATOM 2067 C CA . PHE A 1 258 ? 7.517 -18.829 -31.552 1.00 45.88 258 PHE A CA 1
ATOM 2068 C C . PHE A 1 258 ? 6.117 -19.371 -31.857 1.00 45.88 258 PHE A C 1
ATOM 2070 O O . PHE A 1 258 ? 5.133 -18.632 -31.870 1.00 45.88 258 PHE A O 1
ATOM 2077 N N . ARG A 1 259 ? 6.027 -20.662 -32.198 1.00 46.16 259 ARG A N 1
ATOM 2078 C CA . ARG A 1 259 ? 4.755 -21.378 -32.178 1.00 46.16 259 ARG A CA 1
ATOM 2079 C C . ARG A 1 259 ? 4.414 -21.551 -30.702 1.00 46.16 259 ARG A C 1
ATOM 2081 O O . ARG A 1 259 ? 5.158 -22.263 -30.027 1.00 46.16 259 ARG A O 1
ATOM 2088 N N . PRO A 1 260 ? 3.323 -20.959 -30.183 1.00 41.38 260 PRO A N 1
ATOM 2089 C CA . PRO A 1 260 ? 2.801 -21.422 -28.909 1.00 41.38 260 PRO A CA 1
ATOM 2090 C C . PRO A 1 260 ? 2.599 -22.929 -29.055 1.00 41.38 260 PRO A C 1
ATOM 2092 O O . PRO A 1 260 ? 1.981 -23.366 -30.031 1.00 41.38 260 PRO A O 1
ATOM 2095 N N . ASN A 1 261 ? 3.198 -23.714 -28.156 1.00 42.81 261 ASN A N 1
ATOM 2096 C CA . ASN A 1 261 ? 3.022 -25.160 -28.143 1.00 42.81 261 ASN A CA 1
ATOM 2097 C C . ASN A 1 261 ? 1.520 -25.424 -28.144 1.00 42.81 261 ASN A C 1
ATOM 2099 O O . ASN A 1 261 ? 0.831 -25.179 -27.154 1.00 42.81 261 ASN A O 1
ATOM 2103 N N . SER A 1 262 ? 1.017 -25.857 -29.300 1.00 45.66 262 SER A N 1
ATOM 2104 C CA . SER A 1 262 ? -0.367 -26.241 -29.475 1.00 45.66 262 SER A CA 1
ATOM 2105 C C . SER A 1 262 ? -0.672 -27.256 -28.392 1.00 45.66 262 SER A C 1
ATOM 2107 O O . SER A 1 262 ? 0.018 -28.273 -28.290 1.00 45.66 262 SER A O 1
ATOM 2109 N N . ILE A 1 263 ? -1.667 -26.921 -27.579 1.00 47.47 263 ILE A N 1
ATOM 2110 C CA . ILE A 1 263 ? -2.308 -27.759 -26.573 1.00 47.47 263 ILE A CA 1
ATOM 2111 C C . ILE A 1 263 ? -2.220 -29.216 -27.025 1.00 47.47 263 ILE A C 1
ATOM 2113 O O . ILE A 1 263 ? -2.832 -29.606 -28.022 1.00 47.47 263 ILE A O 1
ATOM 2117 N N . ARG A 1 264 ? -1.392 -29.997 -26.327 1.00 41.59 264 ARG A N 1
ATOM 2118 C CA . ARG A 1 264 ? -1.225 -31.427 -26.562 1.00 41.59 264 ARG A CA 1
ATOM 2119 C C . ARG A 1 264 ? -2.579 -32.064 -26.235 1.00 41.59 264 ARG A C 1
ATOM 2121 O O . ARG A 1 264 ? -2.889 -32.280 -25.067 1.00 41.59 264 ARG A O 1
ATOM 2128 N N . LYS A 1 265 ? -3.433 -32.261 -27.248 1.00 43.00 265 LYS A N 1
ATOM 2129 C CA . LYS A 1 265 ? -4.647 -33.072 -27.103 1.00 43.00 265 LYS A CA 1
ATOM 2130 C C . LYS A 1 265 ? -4.195 -34.455 -26.618 1.00 43.00 265 LYS A C 1
ATOM 2132 O O . LYS A 1 265 ? -3.254 -34.989 -27.206 1.00 43.00 265 LYS A O 1
ATOM 2137 N N . PRO A 1 266 ? -4.801 -35.019 -25.563 1.00 43.88 266 PRO A N 1
ATOM 2138 C CA . PRO A 1 266 ? -4.488 -36.377 -25.151 1.00 43.88 266 PRO A CA 1
ATOM 2139 C C . PRO A 1 266 ? -4.819 -37.324 -26.308 1.00 43.88 266 PRO A C 1
ATOM 2141 O O . PRO A 1 266 ? -5.945 -37.324 -26.810 1.00 43.88 266 PRO A O 1
ATOM 2144 N N . GLU A 1 267 ? -3.823 -38.087 -26.757 1.00 47.97 267 GLU A N 1
ATOM 2145 C CA . GLU A 1 267 ? -4.028 -39.236 -27.636 1.00 47.97 267 GLU A CA 1
ATOM 2146 C C . GLU A 1 267 ? -4.961 -40.211 -26.919 1.00 47.97 267 GLU A C 1
ATOM 2148 O O . GLU A 1 267 ? -4.608 -40.823 -25.911 1.00 47.97 267 GLU A O 1
ATOM 2153 N N . ILE A 1 268 ? -6.185 -40.322 -27.428 1.00 50.91 268 ILE A N 1
ATOM 2154 C CA . ILE A 1 268 ? -7.093 -41.405 -27.077 1.00 50.91 268 ILE A CA 1
ATOM 2155 C C . ILE A 1 268 ? -6.520 -42.647 -27.757 1.00 50.91 268 ILE A C 1
ATOM 2157 O O . ILE A 1 268 ? -6.648 -42.814 -28.969 1.00 50.91 268 ILE A O 1
ATOM 2161 N N . ALA A 1 269 ? -5.844 -43.486 -26.975 1.00 52.97 269 ALA A N 1
ATOM 2162 C CA . ALA A 1 269 ? -5.418 -44.806 -27.406 1.00 52.97 269 ALA A CA 1
ATOM 2163 C C . ALA A 1 269 ? -6.662 -45.644 -27.738 1.00 52.97 269 ALA A C 1
ATOM 2165 O O . ALA A 1 269 ? -7.421 -46.038 -26.852 1.00 52.97 269 ALA A O 1
ATOM 2166 N N . VAL A 1 270 ? -6.882 -45.891 -29.028 1.00 52.22 270 VAL A N 1
ATOM 2167 C CA . VAL A 1 270 ? -7.825 -46.904 -29.502 1.00 52.22 270 VAL A CA 1
ATOM 2168 C C . VAL A 1 270 ? -7.128 -48.251 -29.333 1.00 52.22 270 VAL A C 1
ATOM 2170 O O . VAL A 1 270 ? -6.231 -48.593 -30.098 1.00 52.22 270 VAL A O 1
ATOM 2173 N N . LEU A 1 271 ? -7.504 -48.975 -28.279 1.00 53.53 271 LEU A N 1
ATOM 2174 C CA . LEU A 1 271 ? -7.181 -50.389 -28.106 1.00 53.53 271 LEU A CA 1
ATOM 2175 C C . LEU A 1 271 ? -7.997 -51.192 -29.126 1.00 53.53 271 LEU A C 1
ATOM 2177 O O . LEU A 1 271 ? -9.225 -51.229 -29.042 1.00 53.53 271 LEU A O 1
ATOM 2181 N N . SER A 1 272 ? -7.298 -51.790 -30.090 1.00 60.44 272 SER A N 1
ATOM 2182 C CA . SER A 1 272 ? -7.765 -52.922 -30.898 1.00 60.44 272 SER A CA 1
ATOM 2183 C C . SER A 1 272 ? -7.314 -54.229 -30.267 1.00 60.44 272 SER A C 1
ATOM 2185 O O . SER A 1 272 ? -6.109 -54.279 -29.921 1.00 60.44 272 SER A O 1
#

InterPro domains:
  IPR040410 UPF0658 Golgi apparatus membrane protein [PTHR34391] (11-222)

pLDDT: mean 71.26, std 15.4, range [36.94, 93.19]

Organism: NCBI:txid1433469

Secondary structure (DSSP, 8-state):
--HHHHHHHHHHHHHHHHHHHHHHHHHHHHHHHHHHHHHHHHHHHHHHHHTT-HHHHHHHHHHHHHHHHHHHHHHHHHHHHHHHHHHHTTTT-------HHHHHHHHHHHHHHHHHHHHHHHHHHHHHHHHHHHHHH-S-HHHHHHHHHHHHHHHHHHHHHHHHHHHHHHHHHHHT-HHHHHHHHHHHHHHHHHHHHHHHT-HHHHHHHHHHHHHHHHHHHHHHHHHHHTTTTHHHHHHHHHHHHTT-----SS------------------

Foldseek 3Di:
DPPVPVVLVVLVLLCVLLCVPPVVVVVVVVVVVVVLVVLLLVLQCVVCVVVVVLLSLQLSLVVLQVVLVVLVVVVVVVVVVLVVSCVVVVPDDDDPPPVCVVPSVVVSVVSNVVSVVSNVVSVVSSVVSVVVVDVVPDPPPPVVVVVSVVVNVVSVVLVVLVVVLVVLCVVCLLVVPLVSLVVSLVSLVVSLVVLVVVCVVDPSCVVSCVVVNVVSVVVSVVSVVSSVCSVVPVVVVVVVVSVVSSPDPDPPPDDPDPDRPPDPDDPPDDDD

Radius of gyration: 25.49 Å; chains: 1; bounding box: 56×74×78 Å

Sequence (272 aa):
MDNNTDVTNNCTDYLSSRKSSLQMSIFVMEVFFLILYQIFQFNFALNAIVNQYVTQIIAIAVMNGIVSLYGFIHIVEVKRLVDETNDICTSQITNLTPNYVSLDLPFIICSLMFAAAMGYFAYKLSNELAGKIYKKIGSDVTMQDDVSRILIIIQMFFAIVQFSAQYIVNRAVPKEDKFLMKIFTLIWSITMVDWFAVLVGSVFFAASAVPYCYLGIITFIYAWKTSDTFDQGLREYVGLQFRKYHGMTVKIDSIPSFRPNSIRKPEIAVLS